Protein AF-A0A8T4QE10-F1 (afdb_monomer_lite)

Secondary structure (DSSP, 8-state):
--EEEEEEE-SSEEEEEESS---TT-EEEEE-TTS-EEEEEEEEEEEETTEEEEEEEEEEEE-TTS-EE--SSPPPTT-EEEEPPHHHHHHHHT----TTEEEEEE-TTS--EEEEEHHHHHTS-------TTSSHHHHHHHHHHHHHTTT-------SS--GGGGGS--S--TTHHHHT------GGG---EES-TTT-TTSEE-----TT--HHHHHHHSSSPPPHHHHHHHHHHHHHHTT---HHHHHHHHHH--STHHHHHHHHH--

Sequence (271 aa):
MLGKIRGKSSTNEFWFLIEKTTRKFQYIKASHPDGYHVLAQVVEIETTEDRSLAKCNILGFRNDKGVLKSVKYPLEPGTDVEIAEDEFIQTTLGLNKSKYGAYIGKLEGKDIKVYLDLNRLLTRHCSILAKTGSGKSFAASVLIEEIMERNVPVVIIDPHGEYGTLKFPNDETEGFERFDVKAKGYKERIIEFSPDIKKNPNAKQLTLSSNNLTGKELMHLLPAKLSGVQIGMLYSAIKEMGDQVDFDTLLFSLQQEEINAKWSLINIVEY

pLDDT: mean 90.33, std 6.83, range [64.06, 98.0]

Radius of gyration: 30.28 Å; chains: 1; bounding box: 55×39×89 Å

Structure (mmCIF, N/CA/C/O backbone):
data_AF-A0A8T4QE10-F1
#
_entry.id   AF-A0A8T4QE10-F1
#
loop_
_atom_site.group_PDB
_atom_site.id
_atom_site.type_symbol
_atom_site.label_atom_id
_atom_site.label_alt_id
_atom_site.label_comp_id
_atom_site.label_asym_id
_atom_site.label_entity_id
_atom_site.label_seq_id
_atom_site.pdbx_PDB_ins_code
_atom_site.Cartn_x
_atom_site.Cartn_y
_atom_site.Cartn_z
_atom_site.occupancy
_atom_site.B_iso_or_equiv
_atom_site.auth_seq_id
_atom_site.auth_comp_id
_atom_site.auth_asym_id
_atom_site.auth_atom_id
_atom_site.pdbx_PDB_model_num
ATOM 1 N N . MET A 1 1 ? 12.721 2.115 -29.482 1.00 87.62 1 MET A N 1
ATOM 2 C CA . MET A 1 1 ? 14.126 1.868 -29.080 1.00 87.62 1 MET A CA 1
ATOM 3 C C . MET A 1 1 ? 14.743 2.990 -28.226 1.00 87.62 1 MET A C 1
ATOM 5 O O . MET A 1 1 ? 14.753 4.143 -28.653 1.00 87.62 1 MET A O 1
ATOM 9 N N . LEU A 1 2 ? 15.231 2.632 -27.029 1.00 94.81 2 LEU A N 1
ATOM 10 C CA . LEU A 1 2 ? 15.997 3.435 -26.053 1.00 94.81 2 LEU A CA 1
ATOM 11 C C . LEU A 1 2 ? 17.507 3.144 -26.079 1.00 94.81 2 LEU A C 1
ATOM 13 O O . LEU A 1 2 ? 18.300 3.968 -25.627 1.00 94.81 2 LEU A O 1
ATOM 17 N N . GLY A 1 3 ? 17.894 1.960 -26.546 1.00 96.69 3 GLY A N 1
ATOM 18 C CA . GLY A 1 3 ? 19.268 1.481 -26.512 1.00 96.69 3 GLY A CA 1
ATOM 19 C C . GLY A 1 3 ? 19.340 -0.027 -26.721 1.00 96.69 3 GLY A C 1
ATOM 20 O O . GLY A 1 3 ? 18.331 -0.645 -27.071 1.00 96.69 3 GLY A O 1
ATOM 21 N N . LYS A 1 4 ? 20.513 -0.618 -26.480 1.00 97.25 4 LYS A N 1
ATOM 22 C CA . LYS A 1 4 ? 20.759 -2.056 -26.688 1.00 97.25 4 LYS A CA 1
ATOM 23 C C . LYS A 1 4 ? 21.441 -2.709 -25.497 1.00 97.25 4 LYS A C 1
ATOM 25 O O . LYS A 1 4 ? 22.316 -2.104 -24.873 1.00 97.25 4 LYS A O 1
ATOM 30 N N . ILE A 1 5 ? 21.072 -3.953 -25.192 1.00 97.19 5 ILE A N 1
ATOM 31 C CA . ILE A 1 5 ? 21.678 -4.730 -24.100 1.00 97.19 5 ILE A CA 1
ATOM 32 C C . ILE A 1 5 ? 23.185 -4.859 -24.333 1.00 97.19 5 ILE A C 1
ATOM 34 O O . ILE A 1 5 ? 23.632 -5.236 -25.417 1.00 97.19 5 ILE A O 1
ATOM 38 N N . ARG A 1 6 ? 23.984 -4.545 -23.312 1.00 94.81 6 ARG A N 1
ATOM 39 C CA . ARG A 1 6 ? 25.445 -4.588 -23.387 1.00 94.81 6 ARG A CA 1
ATOM 40 C C . ARG A 1 6 ? 26.039 -4.969 -22.040 1.00 94.81 6 ARG A C 1
ATOM 42 O O . ARG A 1 6 ? 25.660 -4.429 -21.010 1.00 94.81 6 ARG A O 1
ATOM 49 N N . GLY A 1 7 ? 27.045 -5.839 -22.066 1.00 88.56 7 GLY A N 1
ATOM 50 C CA . GLY A 1 7 ? 27.739 -6.274 -20.858 1.00 88.56 7 GLY A CA 1
ATOM 51 C C . GLY A 1 7 ? 27.013 -7.419 -20.158 1.00 88.56 7 GLY A C 1
ATOM 52 O O . GLY A 1 7 ? 26.535 -8.345 -20.809 1.00 88.56 7 GLY A O 1
ATOM 53 N N . LYS A 1 8 ? 26.987 -7.385 -18.822 1.00 88.81 8 LYS A N 1
ATOM 54 C CA . LYS A 1 8 ? 26.465 -8.486 -18.009 1.00 88.81 8 LYS A CA 1
ATOM 55 C C . LYS A 1 8 ? 24.943 -8.592 -18.149 1.00 88.81 8 LYS A C 1
ATOM 57 O O . LYS A 1 8 ? 24.222 -7.625 -17.915 1.00 88.81 8 LYS A O 1
ATOM 62 N N . SER A 1 9 ? 24.480 -9.794 -18.470 1.00 94.12 9 SER A N 1
ATOM 63 C CA . SER A 1 9 ? 23.071 -10.177 -18.524 1.00 94.12 9 SER A CA 1
ATOM 64 C C . SER A 1 9 ? 22.878 -11.456 -17.712 1.00 94.12 9 SER A C 1
ATOM 66 O O . SER A 1 9 ? 23.752 -12.324 -17.676 1.00 94.12 9 SER A O 1
ATOM 68 N N . SER A 1 10 ? 21.756 -11.553 -17.014 1.00 94.94 10 SER A N 1
ATOM 69 C CA . SER A 1 10 ? 21.341 -12.705 -16.217 1.00 94.94 10 SER A CA 1
ATOM 70 C C . SER A 1 10 ? 19.828 -12.894 -16.348 1.00 94.94 10 SER A C 1
ATOM 72 O O . SER A 1 10 ? 19.158 -12.149 -17.058 1.00 94.94 10 SER A O 1
ATOM 74 N N . THR A 1 11 ? 19.261 -13.861 -15.632 1.00 94.81 11 THR A N 1
ATOM 75 C CA . THR A 1 11 ? 17.805 -14.076 -15.596 1.00 94.81 11 THR A CA 1
ATOM 76 C C . THR A 1 11 ? 17.046 -13.026 -14.780 1.00 94.81 11 THR A C 1
ATOM 78 O O . THR A 1 11 ? 15.825 -12.944 -14.890 1.00 94.81 11 THR A O 1
ATOM 81 N N . ASN A 1 12 ? 17.750 -12.235 -13.961 1.00 96.38 12 ASN A N 1
ATOM 82 C CA . ASN A 1 12 ? 17.146 -11.276 -13.029 1.00 96.38 12 ASN A CA 1
ATOM 83 C C . ASN A 1 12 ? 17.490 -9.823 -13.355 1.00 96.38 12 ASN A C 1
ATOM 85 O O . ASN A 1 12 ? 16.768 -8.916 -12.956 1.00 96.38 12 ASN A O 1
ATOM 89 N N . GLU A 1 13 ? 18.599 -9.586 -14.046 1.00 97.38 13 GLU A N 1
ATOM 90 C CA . GLU A 1 13 ? 19.085 -8.245 -14.351 1.00 97.38 13 GLU A CA 1
ATOM 91 C C . GLU A 1 13 ? 19.923 -8.231 -15.626 1.00 97.38 13 GLU A C 1
ATOM 93 O O . GLU A 1 13 ? 20.576 -9.224 -15.962 1.00 97.38 13 GLU A O 1
ATOM 98 N N . PHE A 1 14 ? 19.944 -7.084 -16.298 1.00 97.56 14 PHE A N 1
ATOM 99 C CA . PHE A 1 14 ? 20.836 -6.814 -17.420 1.00 97.56 14 PHE A CA 1
ATOM 100 C C . PHE A 1 14 ? 21.231 -5.341 -17.463 1.00 97.56 14 PHE A C 1
ATOM 102 O O . PHE A 1 14 ? 20.583 -4.481 -16.862 1.00 97.56 14 PHE A O 1
ATOM 109 N N . TRP A 1 15 ? 22.292 -5.058 -18.209 1.00 97.75 15 TRP A N 1
ATOM 110 C CA . TRP A 1 15 ? 22.726 -3.705 -18.525 1.00 97.75 15 TRP A CA 1
ATOM 111 C C . TRP A 1 15 ? 22.435 -3.379 -19.985 1.00 97.75 15 TRP A C 1
ATOM 113 O O . TRP A 1 15 ? 22.557 -4.246 -20.853 1.00 97.75 15 TRP A O 1
ATOM 123 N N . PHE A 1 16 ? 22.066 -2.134 -20.274 1.00 97.81 16 PHE A N 1
ATOM 124 C CA . PHE A 1 16 ? 21.946 -1.659 -21.649 1.00 97.81 16 PHE A CA 1
ATOM 125 C C . PHE A 1 16 ? 22.650 -0.319 -21.847 1.00 97.81 16 PHE A C 1
ATOM 127 O O . PHE A 1 16 ? 22.706 0.516 -20.943 1.00 97.81 16 PHE A O 1
ATOM 134 N N . LEU A 1 17 ? 23.214 -0.142 -23.041 1.00 97.50 17 LEU A N 1
ATOM 135 C CA . LEU A 1 17 ? 23.779 1.120 -23.495 1.00 97.50 17 LEU A CA 1
ATOM 136 C C . LEU A 1 17 ? 22.646 2.066 -23.860 1.00 97.50 17 LEU A C 1
ATOM 138 O O . LEU A 1 17 ? 21.839 1.745 -24.729 1.00 97.50 17 LEU A O 1
ATOM 142 N N . ILE A 1 18 ? 22.599 3.212 -23.194 1.00 97.06 18 ILE A N 1
ATOM 143 C CA . ILE A 1 18 ? 21.571 4.226 -23.392 1.00 97.06 18 ILE A CA 1
ATOM 144 C C . ILE A 1 18 ? 21.915 5.015 -24.657 1.00 97.06 18 ILE A C 1
ATOM 146 O O . ILE A 1 18 ? 22.958 5.659 -24.726 1.00 97.06 18 ILE A O 1
ATOM 150 N N . GLU A 1 19 ? 21.023 4.980 -25.643 1.00 95.81 19 GLU A N 1
ATOM 151 C CA . GLU A 1 19 ? 21.152 5.737 -26.899 1.00 95.81 19 GLU A CA 1
ATOM 152 C C . GLU A 1 19 ? 20.128 6.877 -26.987 1.00 95.81 19 GLU A C 1
ATOM 154 O O . GLU A 1 19 ? 20.320 7.847 -27.718 1.00 95.81 19 GLU A O 1
ATOM 159 N N . LYS A 1 20 ? 19.037 6.785 -26.218 1.00 94.31 20 LYS A N 1
ATOM 160 C CA . LYS A 1 20 ? 18.053 7.855 -26.018 1.00 94.31 20 LYS A CA 1
ATOM 161 C C . LYS A 1 20 ? 17.786 8.063 -24.538 1.00 94.31 20 LYS A C 1
ATOM 163 O O . LYS A 1 20 ? 17.933 7.141 -23.743 1.00 94.31 20 LYS A O 1
ATOM 168 N N . THR A 1 21 ? 17.334 9.261 -24.182 1.00 91.50 21 THR A N 1
ATOM 169 C CA . THR A 1 21 ? 17.025 9.645 -22.802 1.00 91.50 21 THR A CA 1
ATOM 170 C C . THR A 1 21 ? 16.160 8.602 -22.090 1.00 91.50 21 THR A C 1
ATOM 172 O O . THR A 1 21 ? 15.105 8.201 -22.582 1.00 91.50 21 THR A O 1
ATOM 175 N N . THR A 1 22 ? 16.608 8.200 -20.903 1.00 93.75 22 THR A N 1
ATOM 176 C CA . THR A 1 22 ? 15.910 7.294 -19.986 1.00 93.75 22 THR A CA 1
ATOM 177 C C . THR A 1 22 ? 16.021 7.838 -18.563 1.00 93.75 22 THR A C 1
ATOM 179 O O . THR A 1 22 ? 16.811 8.748 -18.300 1.00 93.75 22 THR A O 1
ATOM 182 N N . ARG A 1 23 ? 15.229 7.301 -17.636 1.00 94.12 23 ARG A N 1
ATOM 183 C CA . ARG A 1 23 ? 15.250 7.693 -16.220 1.00 94.12 23 ARG A CA 1
ATOM 184 C C . ARG A 1 23 ? 15.138 6.487 -15.295 1.00 94.12 23 ARG A C 1
ATOM 186 O O . ARG A 1 23 ? 14.633 5.432 -15.679 1.00 94.12 23 ARG A O 1
ATOM 193 N N . LYS A 1 24 ? 15.569 6.668 -14.047 1.00 94.75 24 LYS A N 1
ATOM 194 C CA . LYS A 1 24 ? 15.366 5.682 -12.980 1.00 94.75 24 LYS A CA 1
ATOM 195 C C . LYS A 1 24 ? 13.869 5.375 -12.819 1.00 94.75 24 LYS A C 1
ATOM 197 O O . LYS A 1 24 ? 13.028 6.245 -13.034 1.00 94.75 24 LYS A O 1
ATOM 202 N N . PHE A 1 25 ? 13.557 4.120 -12.508 1.00 94.31 25 PHE A N 1
ATOM 203 C CA . PHE A 1 25 ? 12.210 3.540 -12.409 1.00 94.31 25 PHE A CA 1
ATOM 204 C C . PHE A 1 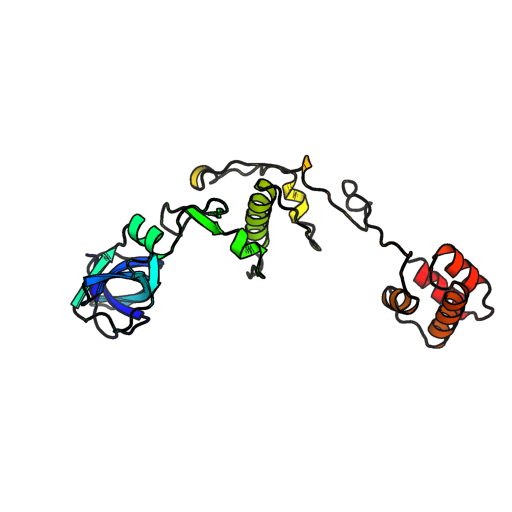25 ? 11.398 3.461 -13.706 1.00 94.31 25 PHE A C 1
ATOM 206 O O . PHE A 1 25 ? 10.246 3.022 -13.684 1.00 94.31 25 PHE A O 1
ATOM 213 N N . GLN A 1 26 ? 11.986 3.798 -14.857 1.00 95.44 26 GLN A N 1
ATOM 214 C CA . GLN A 1 26 ? 11.314 3.627 -16.139 1.00 95.44 26 GLN A CA 1
ATOM 215 C C . GLN A 1 26 ? 11.106 2.144 -16.463 1.00 95.44 26 GLN A C 1
ATOM 217 O O . GLN A 1 26 ? 12.044 1.348 -16.440 1.00 95.44 26 GLN A O 1
ATOM 222 N N . TYR A 1 27 ? 9.864 1.792 -16.796 1.00 96.88 27 TYR A N 1
ATOM 223 C CA . TYR A 1 27 ? 9.522 0.479 -17.328 1.00 96.88 27 TYR A CA 1
ATOM 224 C C . TYR A 1 27 ? 9.923 0.375 -18.796 1.00 96.88 27 TYR A C 1
ATOM 226 O O . TYR A 1 27 ? 9.621 1.254 -19.613 1.00 96.88 27 TYR A O 1
ATOM 234 N N . ILE A 1 28 ? 10.581 -0.728 -19.118 1.00 97.19 28 ILE A N 1
ATOM 235 C CA . ILE A 1 28 ? 11.115 -1.030 -20.437 1.00 97.19 28 ILE A CA 1
ATOM 236 C C . ILE A 1 28 ? 10.720 -2.444 -20.852 1.00 97.19 28 ILE A C 1
ATOM 238 O O . ILE A 1 28 ? 10.436 -3.301 -20.011 1.00 97.19 28 ILE A O 1
ATOM 242 N N . LYS A 1 29 ? 10.718 -2.683 -22.157 1.00 97.31 29 LYS A N 1
ATOM 243 C CA . LYS A 1 29 ? 10.532 -4.004 -22.747 1.00 97.31 29 LYS A CA 1
ATOM 244 C C . LYS A 1 29 ? 11.766 -4.397 -23.551 1.00 97.31 29 LYS A C 1
ATOM 246 O O . LYS A 1 29 ? 12.401 -3.546 -24.173 1.00 97.31 29 LYS A O 1
ATOM 251 N N . ALA A 1 30 ? 12.085 -5.683 -23.531 1.00 96.81 30 ALA A N 1
ATOM 252 C CA . ALA A 1 30 ? 13.131 -6.282 -24.351 1.00 96.81 30 ALA A CA 1
ATOM 253 C C . ALA A 1 30 ? 12.620 -7.601 -24.941 1.00 96.81 30 ALA A C 1
ATOM 255 O O . ALA A 1 30 ? 11.847 -8.317 -24.298 1.00 96.81 30 ALA A O 1
ATOM 256 N N . SER A 1 31 ? 13.023 -7.910 -26.169 1.00 93.19 31 SER A N 1
ATOM 257 C CA . SER A 1 31 ? 12.644 -9.158 -26.839 1.00 93.19 31 SER A CA 1
ATOM 258 C C . SER A 1 31 ? 13.478 -10.331 -26.329 1.00 93.19 31 SER A C 1
ATOM 260 O O . SER A 1 31 ? 14.683 -10.207 -26.139 1.00 93.19 31 SER A O 1
ATOM 262 N N . HIS A 1 32 ? 12.837 -11.475 -26.118 1.00 91.12 32 HIS A N 1
ATOM 263 C CA . HIS A 1 32 ? 13.500 -12.735 -25.802 1.00 91.12 32 HIS A CA 1
ATOM 264 C C . HIS A 1 32 ? 13.644 -13.586 -27.080 1.00 91.12 32 HIS A C 1
ATOM 266 O O . HIS A 1 32 ? 12.725 -13.568 -27.904 1.00 91.12 32 HIS A O 1
ATOM 272 N N . PRO A 1 33 ? 14.732 -14.369 -27.242 1.00 85.38 33 PRO A N 1
ATOM 273 C CA . PRO A 1 33 ? 14.941 -15.233 -28.415 1.00 85.38 33 PRO A CA 1
ATOM 274 C C . PRO A 1 33 ? 13.776 -16.186 -28.727 1.00 85.38 33 PRO A C 1
ATOM 276 O O . PRO A 1 33 ? 13.449 -16.420 -29.884 1.00 85.38 33 PRO A O 1
ATOM 279 N N . ASP A 1 34 ? 13.090 -16.667 -27.691 1.00 87.06 34 ASP A N 1
ATOM 280 C CA . ASP A 1 34 ? 11.902 -17.533 -27.798 1.00 87.06 34 ASP A CA 1
ATOM 281 C C . ASP A 1 34 ? 10.626 -16.819 -28.317 1.00 87.06 34 ASP A C 1
ATOM 283 O O . ASP A 1 34 ? 9.539 -17.395 -28.281 1.00 87.06 34 ASP A O 1
ATOM 287 N N . GLY A 1 35 ? 10.716 -15.561 -28.759 1.00 88.12 35 GLY A N 1
ATOM 288 C CA . GLY A 1 35 ? 9.619 -14.856 -29.436 1.00 88.12 35 GLY A CA 1
ATOM 289 C C . GLY A 1 35 ? 8.610 -14.155 -28.522 1.00 88.12 35 GLY A C 1
ATOM 290 O O . GLY A 1 35 ? 7.534 -13.782 -28.982 1.00 88.12 35 GLY A O 1
ATOM 291 N N . TYR A 1 36 ? 8.935 -13.946 -27.243 1.00 91.69 36 TYR A N 1
ATOM 292 C CA . TYR A 1 36 ? 8.117 -13.159 -26.310 1.00 91.69 36 TYR A CA 1
ATOM 293 C C . TYR A 1 36 ? 8.847 -11.905 -25.820 1.00 91.69 36 TYR A C 1
ATOM 295 O O . TYR A 1 36 ? 10.068 -11.800 -25.909 1.00 91.69 36 TYR A O 1
ATOM 303 N N . HIS A 1 37 ? 8.101 -10.949 -25.265 1.00 94.94 37 HIS A N 1
ATOM 304 C CA . HIS A 1 37 ? 8.668 -9.751 -24.646 1.00 94.94 37 HIS A CA 1
ATOM 305 C C . HIS A 1 37 ? 8.758 -9.889 -23.129 1.00 94.94 37 HIS A C 1
ATOM 307 O O . HIS A 1 37 ? 7.875 -10.447 -22.477 1.00 94.94 37 HIS A O 1
ATOM 313 N N . VAL A 1 38 ? 9.825 -9.333 -22.568 1.00 96.75 38 VAL A N 1
ATOM 314 C CA . VAL A 1 38 ? 10.102 -9.307 -21.134 1.00 96.75 38 VAL A CA 1
ATOM 315 C C . VAL A 1 38 ? 9.953 -7.882 -20.626 1.00 96.75 38 VAL A C 1
ATOM 317 O O . VAL A 1 38 ? 10.512 -6.951 -21.207 1.00 96.75 38 VAL A O 1
ATOM 320 N N . LEU A 1 39 ? 9.228 -7.720 -19.521 1.00 97.81 39 LEU A N 1
ATOM 321 C CA . LEU A 1 39 ? 9.146 -6.462 -18.794 1.00 97.81 39 LEU A CA 1
ATOM 322 C C . LEU A 1 39 ? 10.328 -6.345 -17.827 1.00 97.81 39 LEU A C 1
ATOM 324 O O . LEU A 1 39 ? 10.609 -7.258 -17.043 1.00 97.81 39 LEU A O 1
ATOM 328 N N . ALA A 1 40 ? 10.985 -5.192 -17.844 1.00 97.69 40 ALA A N 1
ATOM 329 C CA . ALA A 1 40 ? 12.039 -4.835 -16.907 1.00 97.69 40 ALA A CA 1
ATOM 330 C C . ALA A 1 40 ? 11.885 -3.380 -16.440 1.00 97.69 40 ALA A C 1
ATOM 332 O O . ALA A 1 40 ? 11.126 -2.598 -17.019 1.00 97.69 40 ALA A O 1
ATOM 333 N N . GLN A 1 41 ? 12.594 -3.016 -15.374 1.00 97.38 41 GLN A N 1
ATOM 334 C CA . GLN A 1 41 ? 12.607 -1.659 -14.832 1.00 97.38 41 GLN A CA 1
ATOM 335 C C . GLN A 1 41 ? 14.042 -1.173 -14.639 1.00 97.38 41 GLN A C 1
ATOM 337 O O . GLN A 1 41 ? 14.871 -1.892 -14.080 1.00 97.38 41 GLN A O 1
ATOM 342 N N . VAL A 1 42 ? 14.318 0.059 -15.068 1.00 97.31 42 VAL A N 1
ATOM 343 C CA . VAL A 1 42 ? 15.599 0.734 -14.824 1.00 97.31 42 VAL A CA 1
ATOM 344 C C . VAL A 1 42 ? 15.754 0.993 -13.327 1.00 97.31 42 VAL A C 1
ATOM 346 O O . VAL A 1 42 ? 14.944 1.703 -12.732 1.00 97.31 42 VAL A O 1
ATOM 349 N N . VAL A 1 43 ? 16.801 0.443 -12.718 1.00 97.38 43 VAL A N 1
ATOM 350 C CA . VAL A 1 43 ? 17.090 0.605 -11.284 1.00 97.38 43 VAL A CA 1
ATOM 351 C C . VAL A 1 43 ? 18.262 1.532 -11.008 1.00 97.38 43 VAL A C 1
ATOM 353 O O . VAL A 1 43 ? 18.299 2.144 -9.945 1.00 97.38 43 VAL A O 1
ATOM 356 N N . GLU A 1 44 ? 19.187 1.675 -11.954 1.00 96.88 44 GLU A N 1
ATOM 357 C CA . GLU A 1 44 ? 20.325 2.579 -11.817 1.00 96.88 44 GLU A CA 1
ATOM 358 C C . GLU A 1 44 ? 20.806 3.070 -13.182 1.00 96.88 44 GLU A C 1
ATOM 360 O O . GLU A 1 44 ? 20.672 2.352 -14.177 1.00 96.88 44 GLU A O 1
ATOM 365 N N . ILE A 1 45 ? 21.346 4.289 -13.225 1.00 96.94 45 ILE A N 1
ATOM 366 C CA . ILE A 1 45 ? 21.955 4.875 -14.425 1.00 96.94 45 ILE A CA 1
ATOM 367 C C . ILE A 1 45 ? 23.356 5.360 -14.066 1.00 96.94 45 ILE A C 1
ATOM 369 O O . ILE A 1 45 ? 23.522 6.203 -13.189 1.00 96.94 45 ILE A O 1
ATOM 373 N N . GLU A 1 46 ? 24.353 4.863 -14.788 1.00 95.94 46 GLU A N 1
ATOM 374 C CA . GLU A 1 46 ? 25.749 5.262 -14.648 1.00 95.94 46 GLU A CA 1
ATOM 375 C C . GLU A 1 46 ? 26.204 5.981 -15.916 1.00 95.94 46 GLU A C 1
ATOM 377 O O . GLU A 1 46 ? 26.036 5.470 -17.025 1.00 95.94 46 GLU A O 1
ATOM 382 N N . THR A 1 47 ? 26.801 7.161 -15.756 1.00 95.62 47 THR A N 1
ATOM 383 C CA . THR A 1 47 ? 27.325 7.962 -16.867 1.00 95.62 47 THR A CA 1
ATOM 384 C C . THR A 1 47 ? 28.820 8.169 -16.685 1.00 95.62 47 THR A C 1
ATOM 386 O O . THR A 1 47 ? 29.271 8.623 -15.637 1.00 95.62 47 THR A O 1
ATOM 389 N N . THR A 1 48 ? 29.574 7.842 -17.727 1.00 93.50 48 THR A N 1
ATOM 390 C CA . THR A 1 48 ? 30.998 8.157 -17.889 1.00 93.50 48 THR A CA 1
ATOM 391 C C . THR A 1 48 ? 31.163 9.197 -18.998 1.00 93.50 48 THR A C 1
ATOM 393 O O . THR A 1 48 ? 30.194 9.486 -19.696 1.00 93.50 48 THR A O 1
ATOM 396 N N . GLU A 1 49 ? 32.378 9.704 -19.216 1.00 93.19 49 GLU A N 1
ATOM 397 C CA . GLU A 1 49 ? 32.664 10.709 -20.258 1.00 93.19 49 GLU A CA 1
ATOM 398 C C . GLU A 1 49 ? 32.143 10.306 -21.651 1.00 93.19 49 GLU A C 1
ATOM 400 O O . GLU A 1 49 ? 31.561 11.131 -22.349 1.00 93.19 49 GLU A O 1
ATOM 405 N N . ASP A 1 50 ? 32.248 9.021 -22.011 1.00 92.56 50 ASP A N 1
ATOM 406 C CA . ASP A 1 50 ? 31.926 8.555 -23.369 1.00 92.56 50 ASP A CA 1
ATOM 407 C C . ASP A 1 50 ? 30.530 7.936 -23.537 1.00 92.56 50 ASP A C 1
ATOM 409 O O . ASP A 1 50 ? 30.095 7.672 -24.661 1.00 92.56 50 ASP A O 1
ATOM 413 N N . ARG A 1 51 ? 29.841 7.583 -22.443 1.00 94.19 51 ARG A N 1
ATOM 414 C CA . ARG A 1 51 ? 28.611 6.772 -22.515 1.00 94.19 51 ARG A CA 1
ATOM 415 C C . ARG A 1 51 ? 27.801 6.765 -21.228 1.00 94.19 51 ARG A C 1
ATOM 417 O O . ARG A 1 51 ? 28.350 6.909 -20.138 1.00 94.19 51 ARG A O 1
ATOM 424 N N . SER A 1 52 ? 26.522 6.426 -21.369 1.00 96.06 52 SER A N 1
ATOM 425 C CA . SER A 1 52 ? 25.635 6.102 -20.251 1.00 96.06 52 SER A CA 1
ATOM 426 C C . SER A 1 52 ? 25.137 4.657 -20.346 1.00 96.06 52 SER A C 1
ATOM 428 O O . SER A 1 52 ? 24.742 4.182 -21.414 1.00 96.06 52 SER A O 1
ATOM 430 N N . LEU A 1 53 ? 25.153 3.948 -19.220 1.00 96.69 53 LEU A N 1
ATOM 431 C CA . LEU A 1 53 ? 24.640 2.589 -19.067 1.00 96.69 53 LEU A CA 1
ATOM 432 C C . LEU A 1 53 ? 23.496 2.587 -18.050 1.00 96.69 53 LEU A C 1
ATOM 434 O O . LEU A 1 53 ? 23.572 3.249 -17.019 1.00 96.69 53 LEU A O 1
ATOM 438 N N . ALA A 1 54 ? 22.449 1.812 -18.318 1.00 97.62 54 ALA A N 1
ATOM 439 C CA . ALA A 1 54 ? 21.362 1.584 -17.372 1.00 97.62 54 ALA A CA 1
ATOM 440 C C . ALA A 1 54 ? 21.368 0.133 -16.897 1.00 97.62 54 ALA A C 1
ATOM 442 O O . ALA A 1 54 ? 21.327 -0.796 -17.712 1.00 97.62 54 ALA A O 1
ATOM 443 N N . LYS A 1 55 ? 21.343 -0.052 -15.577 1.00 97.88 55 LYS A N 1
ATOM 444 C CA . LYS A 1 55 ? 21.064 -1.341 -14.949 1.00 97.88 55 LYS A CA 1
ATOM 445 C C . LYS A 1 55 ? 19.556 -1.530 -14.848 1.00 97.88 55 LYS A C 1
ATOM 447 O O . LYS A 1 55 ? 18.846 -0.649 -14.360 1.00 97.88 55 LYS A O 1
ATOM 452 N N . CYS A 1 56 ? 19.075 -2.696 -15.262 1.00 97.88 56 CYS A N 1
ATOM 453 C CA . CYS A 1 56 ? 17.659 -3.038 -15.249 1.00 97.88 56 CYS A CA 1
ATOM 454 C C . CYS A 1 56 ? 17.404 -4.332 -14.487 1.00 97.88 56 CYS A C 1
ATOM 456 O O . CYS A 1 56 ? 18.123 -5.309 -14.685 1.00 97.88 56 CYS A O 1
ATOM 458 N N . ASN A 1 57 ? 16.339 -4.352 -13.686 1.00 98.00 57 ASN A N 1
ATOM 459 C CA . ASN A 1 57 ? 15.815 -5.572 -13.080 1.00 98.00 57 ASN A CA 1
ATOM 460 C C . ASN A 1 57 ? 14.703 -6.147 -13.956 1.00 98.00 57 ASN A C 1
ATOM 462 O O . ASN A 1 57 ? 13.768 -5.442 -14.337 1.00 98.00 57 ASN A O 1
ATOM 466 N N . ILE A 1 58 ? 14.797 -7.438 -14.250 1.00 97.56 58 ILE A N 1
ATOM 467 C CA . ILE A 1 58 ? 13.800 -8.200 -14.993 1.00 97.56 58 ILE A CA 1
ATOM 468 C C . ILE A 1 58 ? 12.634 -8.523 -14.058 1.00 97.56 58 ILE A C 1
ATOM 470 O O . ILE A 1 58 ? 12.809 -9.169 -13.026 1.00 97.56 58 ILE A O 1
ATOM 474 N N . LEU A 1 59 ? 11.432 -8.097 -14.442 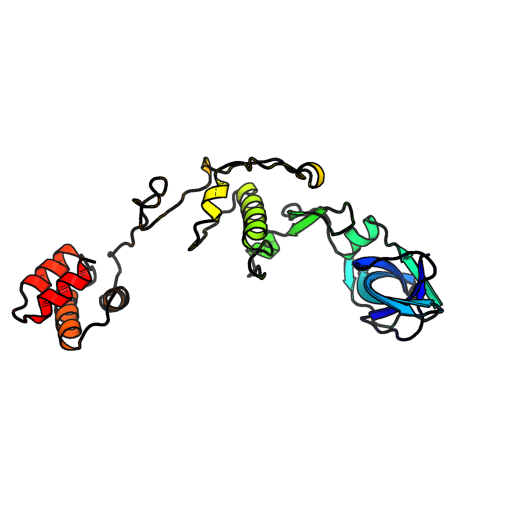1.00 96.75 59 LEU A N 1
ATOM 475 C CA . LEU A 1 59 ? 10.191 -8.396 -13.720 1.00 96.75 59 LEU A CA 1
ATOM 476 C C . LEU A 1 59 ? 9.537 -9.683 -14.238 1.00 96.75 59 LEU A C 1
ATOM 478 O O . LEU A 1 59 ? 8.826 -10.360 -13.497 1.00 96.75 59 LEU A O 1
ATOM 482 N N . GLY A 1 60 ? 9.815 -10.038 -15.496 1.00 96.12 60 GLY A N 1
ATOM 483 C CA . GLY A 1 60 ? 9.376 -11.277 -16.131 1.00 96.12 60 GLY A CA 1
ATOM 484 C C . GLY A 1 60 ? 8.456 -11.035 -17.323 1.00 96.12 60 GLY A C 1
ATOM 485 O O . GLY A 1 60 ? 8.446 -9.960 -17.919 1.00 96.12 60 GLY A O 1
ATOM 486 N N . PHE A 1 61 ? 7.692 -12.060 -17.680 1.00 95.06 61 PHE A N 1
ATOM 487 C CA . PHE A 1 61 ? 6.735 -12.041 -18.787 1.00 95.06 61 PHE A CA 1
ATOM 488 C C . PHE A 1 61 ? 5.497 -12.861 -18.420 1.00 95.06 61 PHE A C 1
ATOM 490 O O . PHE A 1 61 ? 5.555 -13.703 -17.520 1.00 95.06 61 PHE A O 1
ATOM 497 N N . ARG A 1 62 ? 4.368 -12.655 -19.103 1.00 92.75 62 ARG A N 1
ATOM 498 C CA . ARG A 1 62 ? 3.214 -13.557 -18.973 1.00 92.75 62 ARG A CA 1
ATOM 499 C C . ARG A 1 62 ? 3.186 -14.566 -20.105 1.00 92.75 62 ARG A C 1
ATOM 501 O O . ARG A 1 62 ? 3.383 -14.208 -21.257 1.00 92.75 62 ARG A O 1
ATOM 508 N N . ASN A 1 63 ? 2.935 -15.823 -19.754 1.00 89.81 63 ASN A N 1
ATOM 509 C CA . ASN A 1 63 ? 2.673 -16.870 -20.737 1.00 89.81 63 ASN A CA 1
ATOM 510 C C . ASN A 1 63 ? 1.222 -16.809 -21.248 1.00 89.81 63 ASN A C 1
ATOM 512 O O . ASN A 1 63 ? 0.404 -16.065 -20.710 1.00 89.81 63 ASN A O 1
ATOM 516 N N . ASP A 1 64 ? 0.875 -17.677 -22.198 1.00 86.19 64 ASP A N 1
ATOM 517 C CA . ASP A 1 64 ? -0.467 -17.754 -22.810 1.00 86.19 64 ASP A CA 1
ATOM 518 C C . ASP A 1 64 ? -1.600 -18.018 -21.805 1.00 86.19 64 ASP A C 1
ATOM 520 O O . ASP A 1 64 ? -2.763 -17.721 -22.057 1.00 86.19 64 ASP A O 1
ATOM 524 N N . LYS A 1 65 ? -1.267 -18.564 -20.627 1.00 86.88 65 LYS A N 1
ATOM 525 C CA . LYS A 1 65 ? -2.212 -18.790 -19.521 1.00 86.88 65 LYS A CA 1
ATOM 526 C C . LYS A 1 65 ? -2.352 -17.573 -18.599 1.00 86.88 65 LYS A C 1
ATOM 528 O O . LYS A 1 65 ? -2.973 -17.675 -17.544 1.00 86.88 65 LYS A O 1
ATOM 533 N N . GLY A 1 66 ? -1.717 -16.453 -18.938 1.00 86.00 66 GLY A N 1
ATOM 534 C CA . GLY A 1 66 ? -1.712 -15.234 -18.141 1.00 86.00 66 GLY A CA 1
ATOM 535 C C . GLY A 1 66 ? -0.957 -15.367 -16.819 1.00 86.00 66 GLY A C 1
ATOM 536 O O . GLY A 1 66 ? -1.232 -14.606 -15.898 1.00 86.00 66 GLY A O 1
ATOM 537 N N . VAL A 1 67 ? -0.022 -16.310 -16.671 1.00 90.44 67 VAL A N 1
ATOM 538 C CA . VAL A 1 67 ? 0.779 -16.485 -15.447 1.00 90.44 67 VAL A CA 1
ATOM 539 C C . VAL A 1 67 ? 2.113 -15.766 -15.608 1.00 90.44 67 VAL A C 1
ATOM 541 O O . VAL A 1 67 ? 2.812 -15.998 -16.592 1.00 90.44 67 VAL A O 1
ATOM 544 N N . LEU A 1 68 ? 2.485 -14.933 -14.629 1.00 93.88 68 LEU A N 1
ATOM 545 C CA . LEU A 1 68 ? 3.801 -14.292 -14.592 1.00 93.88 68 LEU A CA 1
ATOM 546 C C . LEU A 1 68 ? 4.894 -15.356 -14.415 1.00 93.88 68 LEU A C 1
ATOM 548 O O . LEU A 1 68 ? 4.828 -16.193 -13.509 1.00 93.88 68 LEU A O 1
ATOM 552 N N . LYS A 1 69 ? 5.885 -15.332 -15.300 1.00 94.81 69 LYS A N 1
ATOM 553 C CA . LYS A 1 69 ? 7.023 -16.245 -15.338 1.00 94.81 69 LYS A CA 1
ATOM 554 C C . LYS A 1 69 ? 8.325 -15.459 -15.319 1.00 94.81 69 LYS A C 1
ATOM 556 O O . LYS A 1 69 ? 8.450 -14.405 -15.939 1.00 94.81 69 LYS A O 1
ATOM 561 N N . SER A 1 70 ? 9.301 -16.019 -14.616 1.00 93.69 70 SER A N 1
ATOM 562 C CA . SER A 1 70 ? 10.689 -15.578 -14.680 1.00 93.69 70 SER A CA 1
ATOM 563 C C . SER A 1 70 ? 11.322 -16.045 -15.984 1.00 93.69 70 SER A C 1
ATOM 565 O O . SER A 1 70 ? 10.993 -17.119 -16.499 1.00 93.69 70 SER A O 1
ATOM 567 N N . VAL A 1 71 ? 12.254 -15.248 -16.491 1.00 93.69 71 VAL A N 1
ATOM 568 C CA . VAL A 1 71 ? 13.056 -15.621 -17.653 1.00 93.69 71 VAL A CA 1
ATOM 569 C C . VAL A 1 71 ? 14.022 -16.733 -17.238 1.00 93.69 71 VAL A C 1
ATOM 571 O O . VAL A 1 71 ? 14.599 -16.682 -16.153 1.00 93.69 71 VAL A O 1
ATOM 574 N N . LYS A 1 72 ? 14.160 -17.772 -18.064 1.00 91.94 72 LYS A N 1
ATOM 575 C CA . LYS A 1 72 ? 15.018 -18.934 -17.758 1.00 91.94 72 LYS A CA 1
ATOM 576 C C . LYS A 1 72 ? 16.430 -18.811 -18.321 1.00 91.94 72 LYS A C 1
ATOM 578 O O . LYS A 1 72 ? 17.334 -19.471 -17.820 1.00 91.94 72 LYS A O 1
ATOM 583 N N . TYR A 1 73 ? 16.604 -17.962 -19.326 1.00 91.06 73 TYR A N 1
ATOM 584 C CA . TYR A 1 73 ? 17.874 -17.701 -19.986 1.00 91.06 73 TYR A CA 1
ATOM 585 C C . TYR A 1 73 ? 18.138 -16.191 -19.996 1.00 91.06 73 TYR A C 1
ATOM 587 O O . TYR A 1 73 ? 17.192 -15.409 -20.049 1.00 91.06 73 TYR A O 1
ATOM 595 N N . PRO A 1 74 ? 19.395 -15.740 -19.885 1.00 93.31 74 PRO A N 1
ATOM 596 C CA . PRO A 1 74 ? 19.707 -14.321 -20.006 1.00 93.31 74 PRO A CA 1
ATOM 597 C C . PRO A 1 74 ? 19.282 -13.759 -21.367 1.00 93.31 74 PRO A C 1
ATOM 599 O O . PRO A 1 74 ? 19.352 -14.454 -22.377 1.00 93.31 74 PRO A O 1
ATOM 602 N N . LEU A 1 75 ? 18.906 -12.479 -21.398 1.00 94.62 75 LEU A N 1
ATOM 603 C CA . LEU A 1 75 ? 18.678 -11.767 -22.656 1.00 94.62 75 LEU A CA 1
ATOM 604 C C . LEU A 1 75 ? 20.006 -11.563 -23.397 1.00 94.62 75 LEU A C 1
ATOM 606 O O . LEU A 1 75 ? 21.028 -11.273 -22.764 1.00 94.62 75 LEU A O 1
ATOM 610 N N . GLU A 1 76 ? 19.984 -11.690 -24.722 1.00 93.81 76 GLU A N 1
ATOM 611 C CA . GLU A 1 76 ? 21.193 -11.644 -25.545 1.00 93.81 76 GLU A CA 1
ATOM 612 C C . GLU A 1 76 ? 21.774 -10.222 -25.638 1.00 93.81 76 GLU A C 1
ATOM 614 O O . GLU A 1 76 ? 21.027 -9.251 -25.822 1.00 93.81 76 GLU A O 1
ATOM 619 N N . PRO A 1 77 ? 23.107 -10.061 -25.556 1.00 94.81 77 PRO A N 1
ATOM 620 C CA . PRO A 1 77 ? 23.756 -8.805 -25.909 1.00 94.81 77 PRO A CA 1
ATOM 621 C C . PRO A 1 77 ? 23.372 -8.352 -27.323 1.00 94.81 77 PRO A C 1
ATOM 623 O O . PRO A 1 77 ? 23.313 -9.152 -28.249 1.00 94.81 77 PRO A O 1
ATOM 626 N N . GLY A 1 78 ? 23.133 -7.054 -27.492 1.00 94.94 78 GLY A N 1
ATOM 627 C CA . GLY A 1 78 ? 22.672 -6.464 -28.749 1.00 94.94 78 GLY A CA 1
ATOM 628 C C . GLY A 1 78 ? 21.150 -6.405 -28.905 1.00 94.94 78 GLY A C 1
ATOM 629 O O . GLY A 1 78 ? 20.689 -5.690 -29.793 1.00 94.94 78 GLY A O 1
ATOM 630 N N . THR A 1 79 ? 20.381 -7.073 -28.033 1.00 95.88 79 THR A N 1
ATOM 631 C CA . THR A 1 79 ? 18.911 -6.987 -28.012 1.00 95.88 79 THR A CA 1
ATOM 632 C C . THR A 1 79 ? 18.457 -5.543 -27.827 1.00 95.88 79 THR A C 1
ATOM 634 O O . THR A 1 79 ? 18.957 -4.839 -26.943 1.00 95.88 79 THR A O 1
ATOM 637 N N . ASP A 1 80 ? 17.480 -5.120 -28.625 1.00 95.69 80 ASP A N 1
ATOM 638 C CA . ASP A 1 80 ? 16.891 -3.791 -28.512 1.00 95.69 80 ASP A CA 1
ATOM 639 C C . ASP A 1 80 ? 16.050 -3.663 -27.239 1.00 95.69 80 ASP A C 1
ATOM 641 O O . ASP A 1 80 ? 15.246 -4.530 -26.885 1.00 95.69 80 ASP A O 1
ATOM 645 N N . VAL A 1 81 ? 16.232 -2.535 -26.561 1.00 97.50 81 VAL A N 1
ATOM 646 C CA . VAL A 1 81 ? 15.463 -2.134 -25.386 1.00 97.50 81 VAL A CA 1
ATOM 647 C C . VAL A 1 81 ? 14.542 -0.995 -25.781 1.00 97.50 81 VAL A C 1
ATOM 649 O O . VAL A 1 81 ? 14.966 -0.017 -26.401 1.00 97.50 81 VAL A O 1
ATOM 652 N N . GLU A 1 82 ? 13.273 -1.081 -25.404 1.00 97.38 82 GLU A N 1
ATOM 653 C CA . GLU A 1 82 ? 12.261 -0.080 -25.725 1.00 97.38 82 GLU A CA 1
ATOM 654 C C . GLU A 1 82 ? 11.483 0.360 -24.489 1.00 97.38 82 GLU A C 1
ATOM 656 O O . GLU A 1 82 ? 11.492 -0.310 -23.461 1.00 97.38 82 GLU A O 1
ATOM 661 N N . ILE A 1 83 ? 10.784 1.492 -24.584 1.00 95.94 83 ILE A N 1
ATOM 662 C CA . ILE A 1 83 ? 9.826 1.889 -23.548 1.00 95.94 83 ILE A CA 1
ATOM 663 C C . ILE A 1 83 ? 8.682 0.873 -23.554 1.00 95.94 83 ILE A C 1
ATOM 665 O O . ILE A 1 83 ? 8.166 0.542 -24.619 1.00 95.94 83 ILE A O 1
ATOM 669 N N . ALA A 1 84 ? 8.284 0.397 -22.375 1.00 96.06 84 ALA A N 1
ATOM 670 C CA . ALA A 1 84 ? 7.114 -0.463 -22.254 1.00 96.06 84 ALA A CA 1
ATOM 671 C C . ALA A 1 84 ? 5.818 0.358 -22.372 1.00 96.06 84 ALA A C 1
ATOM 673 O O . ALA A 1 84 ? 5.651 1.379 -21.684 1.00 96.06 84 ALA A O 1
ATOM 674 N N . GLU A 1 85 ? 4.900 -0.109 -23.220 1.00 94.94 85 GLU A N 1
ATOM 675 C CA . GLU A 1 85 ? 3.544 0.429 -23.319 1.00 94.94 85 GLU A CA 1
ATOM 676 C C . GLU A 1 85 ? 2.743 0.160 -22.041 1.00 94.94 85 GLU A C 1
ATOM 678 O O . GLU A 1 85 ? 2.939 -0.848 -21.359 1.00 94.94 85 GLU A O 1
ATOM 683 N N . ASP A 1 86 ? 1.800 1.049 -21.729 1.00 94.19 86 ASP A N 1
ATOM 684 C CA . ASP A 1 86 ? 1.002 0.960 -20.503 1.00 94.19 86 ASP A CA 1
ATOM 685 C C . ASP A 1 86 ? 0.178 -0.330 -20.443 1.00 94.19 86 ASP A C 1
ATOM 687 O O . ASP A 1 86 ? 0.116 -0.964 -19.391 1.00 94.19 86 ASP A O 1
ATOM 691 N N . GLU A 1 87 ? -0.371 -0.774 -21.576 1.00 92.94 87 GLU A N 1
ATOM 692 C CA . GLU A 1 87 ? -1.077 -2.053 -21.687 1.00 92.94 87 GLU A CA 1
ATOM 693 C C . GLU A 1 87 ? -0.156 -3.241 -21.367 1.00 92.94 87 GLU A C 1
ATOM 695 O O . GLU A 1 87 ? -0.525 -4.135 -20.602 1.00 92.94 87 GLU A O 1
ATOM 700 N N . PHE A 1 88 ? 1.081 -3.234 -21.873 1.00 94.31 88 PHE A N 1
ATOM 701 C CA . PHE A 1 88 ? 2.052 -4.294 -21.600 1.00 94.31 88 PHE A CA 1
ATOM 702 C C . PHE A 1 88 ? 2.473 -4.324 -20.122 1.00 94.31 88 PHE A C 1
ATOM 704 O O . PHE A 1 88 ? 2.597 -5.399 -19.526 1.00 94.31 88 PHE A O 1
ATOM 711 N N . ILE A 1 89 ? 2.636 -3.153 -19.496 1.00 95.19 89 ILE A N 1
ATOM 712 C CA . ILE A 1 89 ? 2.922 -3.033 -18.058 1.00 95.19 89 ILE A CA 1
ATOM 713 C C . ILE A 1 89 ? 1.748 -3.576 -17.236 1.00 95.19 89 ILE A C 1
ATOM 715 O O . ILE A 1 89 ? 1.951 -4.422 -16.362 1.00 95.19 89 ILE A O 1
ATOM 719 N N . GLN A 1 90 ? 0.524 -3.117 -17.521 1.00 92.25 90 GLN A N 1
ATOM 720 C CA . GLN A 1 90 ? -0.690 -3.520 -16.805 1.00 92.25 90 GLN A CA 1
ATOM 721 C C . GLN A 1 90 ? -0.916 -5.025 -16.884 1.00 92.25 90 GLN A C 1
ATOM 723 O O . GLN A 1 90 ? -1.086 -5.683 -15.852 1.00 92.25 90 GLN A O 1
ATOM 728 N N . THR A 1 91 ? -0.870 -5.571 -18.100 1.00 91.06 91 THR A N 1
ATOM 729 C CA . THR A 1 91 ? -1.053 -7.001 -18.339 1.00 91.06 91 THR A CA 1
ATOM 730 C C . THR A 1 91 ? 0.036 -7.794 -17.638 1.00 91.06 91 THR A C 1
ATOM 732 O O . THR A 1 91 ? -0.296 -8.672 -16.848 1.00 91.06 91 THR A O 1
ATOM 735 N N . THR A 1 92 ? 1.318 -7.457 -17.806 1.00 93.50 92 THR A N 1
ATOM 736 C CA . THR A 1 92 ? 2.424 -8.222 -17.210 1.00 93.50 92 THR A CA 1
ATOM 737 C C . THR A 1 92 ? 2.408 -8.180 -15.682 1.00 93.50 92 THR A C 1
ATOM 739 O O . THR A 1 92 ? 2.449 -9.230 -15.037 1.00 93.50 92 THR A O 1
ATOM 742 N N . LEU A 1 93 ? 2.237 -7.005 -15.073 1.00 91.69 93 LEU A N 1
ATOM 743 C CA . LEU A 1 93 ? 2.180 -6.864 -13.612 1.00 91.69 93 LEU A CA 1
ATOM 744 C C . LEU A 1 93 ? 0.851 -7.341 -13.008 1.00 91.69 93 LEU A C 1
ATOM 746 O O . LEU A 1 93 ? 0.780 -7.609 -11.812 1.00 91.69 93 LEU A O 1
ATOM 750 N N . GLY A 1 94 ? -0.181 -7.548 -13.830 1.00 88.38 94 GLY A N 1
ATOM 751 C CA . GLY A 1 94 ? -1.497 -7.993 -13.368 1.00 88.38 94 GLY A CA 1
ATOM 752 C C . GLY A 1 94 ? -2.259 -6.893 -12.638 1.00 88.38 94 GLY A C 1
ATOM 753 O O . GLY A 1 94 ? -2.974 -7.182 -11.684 1.00 88.38 94 GLY A O 1
ATOM 754 N N . LEU A 1 95 ? -2.103 -5.646 -13.086 1.00 86.69 95 LEU A N 1
ATOM 755 C CA . LEU A 1 95 ? -2.730 -4.455 -12.499 1.00 86.69 95 LEU A CA 1
ATOM 756 C C . LEU A 1 95 ? -4.166 -4.227 -13.000 1.00 86.69 95 LEU A C 1
ATOM 758 O O . LEU A 1 95 ? -4.719 -3.140 -12.858 1.00 86.69 95 LEU A O 1
ATOM 762 N N . ASN A 1 96 ? -4.784 -5.249 -13.590 1.00 78.56 96 ASN A N 1
ATOM 763 C CA . ASN A 1 96 ? -6.147 -5.168 -14.095 1.00 78.56 96 ASN A CA 1
ATOM 764 C C . ASN A 1 96 ? -7.137 -4.969 -12.942 1.00 78.56 96 ASN A C 1
ATOM 766 O O . ASN A 1 96 ? -7.001 -5.557 -11.866 1.00 78.56 96 ASN A O 1
ATOM 770 N N . LYS A 1 97 ? -8.176 -4.168 -13.188 1.00 72.94 97 LYS A N 1
ATOM 771 C CA . LYS A 1 97 ? -9.224 -3.901 -12.201 1.00 72.94 97 LYS A CA 1
ATOM 772 C C . LYS A 1 97 ? -9.915 -5.208 -11.794 1.00 72.94 97 LYS A C 1
ATOM 774 O O . LYS A 1 97 ? -10.571 -5.856 -12.606 1.00 72.94 97 LYS A O 1
ATOM 779 N N . SER A 1 98 ? -9.783 -5.583 -10.524 1.00 76.12 98 SER A N 1
ATOM 780 C CA . SER A 1 98 ? -10.525 -6.699 -9.931 1.00 76.12 98 SER A CA 1
ATOM 781 C C . SER A 1 98 ? -11.906 -6.231 -9.469 1.00 76.12 98 SER A C 1
ATOM 783 O O . SER A 1 98 ? -12.056 -5.105 -8.993 1.00 76.12 98 SER A O 1
ATOM 785 N N . LYS A 1 99 ? -12.906 -7.122 -9.528 1.00 77.75 99 LYS A N 1
ATOM 786 C CA . LYS A 1 99 ? -14.232 -6.913 -8.911 1.00 77.75 99 LYS A CA 1
ATOM 787 C C . LYS A 1 99 ? -14.119 -6.528 -7.428 1.00 77.75 99 LYS A C 1
ATOM 789 O O . LYS A 1 99 ? -14.939 -5.768 -6.930 1.00 77.75 99 LYS A O 1
ATOM 794 N N . TYR A 1 100 ? -13.083 -7.030 -6.755 1.00 82.12 100 TYR A N 1
ATOM 795 C CA . TYR A 1 100 ? -12.757 -6.755 -5.356 1.00 82.12 100 TYR A CA 1
ATOM 796 C C . TYR A 1 100 ? -11.405 -6.027 -5.234 1.00 82.12 100 TYR A C 1
ATOM 798 O O . TYR A 1 100 ? -10.638 -6.273 -4.304 1.00 82.12 100 TYR A O 1
ATOM 806 N N . GLY A 1 101 ? -11.068 -5.144 -6.179 1.00 90.12 101 GLY A N 1
ATOM 807 C CA . GLY A 1 101 ? -9.797 -4.411 -6.192 1.00 90.12 101 GLY A CA 1
ATOM 808 C C . GLY A 1 101 ? -9.870 -3.090 -5.428 1.00 90.12 101 GLY A C 1
ATOM 809 O O . GLY A 1 101 ? -10.591 -2.205 -5.862 1.00 90.12 101 GLY A O 1
ATOM 810 N N . ALA A 1 102 ? -9.193 -2.952 -4.285 1.00 93.44 102 ALA A N 1
ATOM 811 C CA . ALA A 1 102 ? -9.044 -1.712 -3.511 1.00 93.44 102 ALA A CA 1
ATOM 812 C C . ALA A 1 102 ? -8.092 -0.749 -4.211 1.00 93.44 102 ALA A C 1
ATOM 814 O O . ALA A 1 102 ? -6.940 -1.111 -4.448 1.00 93.44 102 ALA A O 1
ATOM 815 N N . TYR A 1 103 ? -8.565 0.439 -4.572 1.00 94.62 103 TYR A N 1
ATOM 816 C CA . TYR A 1 103 ? -7.723 1.432 -5.229 1.00 94.62 103 TYR A CA 1
ATOM 817 C C . TYR A 1 103 ? -6.720 2.029 -4.240 1.00 94.62 103 TYR A C 1
ATOM 819 O O . TYR A 1 103 ? -7.107 2.561 -3.208 1.00 94.62 103 TYR A O 1
ATOM 827 N N . ILE A 1 104 ? -5.427 1.948 -4.558 1.00 94.00 104 ILE A N 1
ATOM 828 C CA . ILE A 1 104 ? -4.358 2.451 -3.675 1.00 94.00 104 ILE A CA 1
ATOM 829 C C . ILE A 1 104 ? -3.529 3.579 -4.298 1.00 94.00 104 ILE A C 1
ATOM 831 O O . ILE A 1 104 ? -2.564 4.042 -3.697 1.00 94.00 104 ILE A O 1
ATOM 835 N N . GLY A 1 105 ? -3.884 4.015 -5.508 1.00 94.19 105 GLY A N 1
ATOM 836 C CA . GLY A 1 105 ? -3.204 5.095 -6.219 1.00 94.19 105 GLY A CA 1
ATOM 837 C C . GLY A 1 105 ? -2.733 4.695 -7.613 1.00 94.19 105 GLY A C 1
ATOM 838 O O . GLY A 1 105 ? -3.249 3.759 -8.226 1.00 94.19 105 GLY A O 1
ATOM 839 N N . LYS A 1 106 ? -1.756 5.433 -8.141 1.00 93.56 106 LYS A N 1
ATOM 840 C CA . LYS A 1 106 ? -1.223 5.245 -9.496 1.00 93.56 106 LYS A CA 1
ATOM 841 C C . LYS A 1 106 ? 0.210 4.736 -9.467 1.00 93.56 106 LYS A C 1
ATOM 843 O O . LYS A 1 106 ? 0.973 5.062 -8.560 1.00 93.56 106 LYS A O 1
ATOM 848 N N . LEU A 1 107 ? 0.571 3.959 -10.482 1.00 92.19 107 LEU A N 1
ATOM 849 C CA . LEU A 1 107 ? 1.942 3.523 -10.700 1.00 92.19 107 LEU A CA 1
ATOM 850 C C . LEU A 1 107 ? 2.835 4.743 -10.948 1.00 92.19 107 LEU A C 1
ATOM 852 O O . LEU A 1 107 ? 2.483 5.635 -11.720 1.00 92.19 107 LEU A O 1
ATOM 856 N N . GLU A 1 108 ? 3.992 4.794 -10.297 1.00 87.88 108 GLU A N 1
ATOM 857 C CA . GLU A 1 108 ? 4.868 5.960 -10.373 1.00 87.88 108 GLU A CA 1
ATOM 858 C C . GLU A 1 108 ? 5.266 6.289 -11.822 1.00 87.88 108 GLU A C 1
ATOM 860 O O . GLU A 1 108 ? 5.681 5.429 -12.601 1.00 87.88 108 GLU A O 1
ATOM 865 N N . GLY A 1 109 ? 5.113 7.561 -12.199 1.00 86.19 109 GLY A N 1
ATOM 866 C CA . GLY A 1 109 ? 5.472 8.056 -13.528 1.00 86.19 109 GLY A CA 1
ATOM 867 C C . GLY A 1 109 ? 4.579 7.573 -14.678 1.00 86.19 109 GLY A C 1
ATOM 868 O O . GLY A 1 109 ? 4.940 7.822 -15.832 1.00 86.19 109 GLY A O 1
ATOM 869 N N . LYS A 1 110 ? 3.451 6.909 -14.388 1.00 89.88 110 LYS A N 1
ATOM 870 C CA . LYS A 1 110 ? 2.486 6.391 -15.368 1.00 89.88 110 LYS A CA 1
ATOM 871 C C . LYS A 1 110 ? 1.050 6.718 -14.952 1.00 89.88 110 LYS A C 1
ATOM 873 O O . LYS A 1 110 ? 0.749 6.828 -13.766 1.00 89.88 110 LYS A O 1
ATOM 878 N N . ASP A 1 111 ? 0.141 6.810 -15.919 1.00 90.31 111 ASP A N 1
ATOM 879 C CA . ASP A 1 111 ? -1.288 7.019 -15.645 1.00 90.31 111 ASP A CA 1
ATOM 880 C C . ASP A 1 111 ? -2.044 5.693 -15.430 1.00 90.31 111 ASP A C 1
ATOM 882 O O . ASP A 1 111 ? -3.155 5.474 -15.906 1.00 90.31 111 ASP A O 1
ATOM 886 N N . ILE A 1 112 ? -1.407 4.758 -14.723 1.00 92.25 112 ILE A N 1
ATOM 887 C CA . ILE A 1 112 ? -1.923 3.404 -14.504 1.00 92.25 112 ILE A CA 1
ATOM 888 C C . ILE A 1 112 ? -2.445 3.311 -13.074 1.00 92.25 112 ILE A C 1
ATOM 890 O O . ILE A 1 112 ? -1.668 3.405 -12.125 1.00 92.25 112 ILE A O 1
ATOM 894 N N . LYS A 1 113 ? -3.754 3.099 -12.908 1.00 92.56 113 LYS A N 1
ATOM 895 C CA . LYS A 1 113 ? -4.373 2.866 -11.594 1.00 92.56 113 LYS A CA 1
ATOM 896 C C . LYS A 1 113 ? -3.960 1.498 -11.036 1.00 92.56 113 LYS A C 1
ATOM 898 O O . LYS A 1 113 ? -3.946 0.507 -11.760 1.00 92.56 113 LYS A O 1
ATOM 903 N N . VAL A 1 114 ? -3.654 1.444 -9.743 1.00 93.44 114 VAL A N 1
ATOM 904 C CA . VAL A 1 114 ? -3.239 0.233 -9.027 1.00 93.44 114 VAL A CA 1
ATOM 905 C C . VAL A 1 114 ? -4.332 -0.180 -8.051 1.00 93.44 114 VAL A C 1
ATOM 907 O O . VAL A 1 114 ? -4.797 0.621 -7.237 1.00 93.44 114 VAL A O 1
ATOM 910 N N . TYR A 1 115 ? -4.716 -1.453 -8.126 1.00 93.31 115 TYR A N 1
ATOM 911 C CA . TYR A 1 115 ? -5.740 -2.048 -7.278 1.00 93.31 115 TYR A CA 1
ATOM 912 C C . TYR A 1 115 ? -5.187 -3.262 -6.524 1.00 93.31 115 TYR A C 1
ATOM 914 O O . TYR A 1 115 ? -4.608 -4.159 -7.135 1.00 93.31 115 TYR A O 1
ATOM 922 N N . LEU A 1 116 ? -5.409 -3.328 -5.211 1.00 91.81 116 LEU A N 1
ATOM 923 C CA . LEU A 1 116 ? -5.114 -4.503 -4.392 1.00 91.81 116 LEU A CA 1
ATOM 924 C C . LEU A 1 116 ? -6.335 -5.413 -4.301 1.00 91.81 116 LEU A C 1
ATOM 926 O O . LEU A 1 116 ? -7.422 -4.973 -3.948 1.00 91.81 116 LEU A O 1
ATOM 930 N N . ASP A 1 117 ? -6.178 -6.703 -4.576 1.00 90.50 117 ASP A N 1
ATOM 931 C CA . ASP A 1 117 ? -7.267 -7.663 -4.388 1.00 90.50 117 ASP A CA 1
ATOM 932 C C . ASP A 1 117 ? -7.555 -7.864 -2.890 1.00 90.50 117 ASP A C 1
ATOM 934 O O . ASP A 1 117 ? -6.782 -8.520 -2.184 1.00 90.50 117 ASP A O 1
ATOM 938 N N . LEU A 1 118 ? -8.678 -7.321 -2.406 1.00 91.88 118 LEU A N 1
ATOM 939 C CA . LEU A 1 118 ? -9.054 -7.433 -0.997 1.00 91.88 118 LEU A CA 1
ATOM 940 C C . LEU A 1 118 ? -9.361 -8.866 -0.578 1.00 91.88 118 LEU A C 1
ATOM 942 O O . LEU A 1 118 ? -9.112 -9.198 0.575 1.00 91.88 118 LEU A O 1
ATOM 946 N N . ASN A 1 119 ? -9.837 -9.739 -1.471 1.00 89.88 119 ASN A N 1
ATOM 947 C CA . ASN A 1 119 ? -10.050 -11.136 -1.088 1.00 89.88 119 ASN A CA 1
ATOM 948 C C . ASN A 1 119 ? -8.717 -11.783 -0.727 1.00 89.88 119 ASN A C 1
ATOM 950 O O . ASN A 1 119 ? -8.621 -12.496 0.266 1.00 89.88 119 ASN A O 1
ATOM 954 N N . ARG A 1 120 ? -7.662 -11.505 -1.499 1.00 88.62 120 ARG A N 1
ATOM 955 C CA . ARG A 1 120 ? -6.314 -12.004 -1.196 1.00 88.62 120 ARG A CA 1
ATOM 956 C C . ARG A 1 120 ? -5.700 -11.327 0.023 1.00 88.62 120 ARG A C 1
ATOM 958 O O . ARG A 1 120 ? -5.012 -12.004 0.782 1.00 88.62 120 ARG A O 1
ATOM 965 N N . LEU A 1 121 ? -5.924 -10.024 0.185 1.00 91.56 121 LEU A N 1
ATOM 966 C CA . LEU A 1 121 ? -5.354 -9.237 1.277 1.00 91.56 121 LEU A CA 1
ATOM 967 C C . LEU A 1 121 ? -5.975 -9.613 2.624 1.00 91.56 121 LEU A C 1
ATOM 969 O O . LEU A 1 121 ? -5.236 -9.813 3.578 1.00 91.56 121 LEU A O 1
ATOM 973 N N . LEU A 1 122 ? -7.303 -9.743 2.691 1.00 91.12 122 LEU A N 1
ATOM 974 C CA . LEU A 1 122 ? -8.048 -9.970 3.934 1.00 91.12 122 LEU A CA 1
ATOM 975 C C . LEU A 1 122 ? -8.094 -11.443 4.365 1.00 91.12 122 LEU A C 1
ATOM 977 O O . LEU A 1 122 ? -8.271 -11.725 5.544 1.00 91.12 122 LEU A O 1
ATOM 981 N N . THR A 1 123 ? -7.925 -12.397 3.439 1.00 90.12 123 THR A N 1
ATOM 982 C CA . THR A 1 123 ? -7.843 -13.836 3.786 1.00 90.12 123 THR A CA 1
ATOM 983 C C . THR A 1 123 ? -6.444 -14.276 4.215 1.00 90.12 123 THR A C 1
ATOM 985 O O . THR A 1 123 ? -6.238 -15.434 4.579 1.00 90.12 123 THR A O 1
ATOM 988 N N . ARG A 1 124 ? -5.464 -13.371 4.159 1.00 90.69 124 ARG A N 1
ATOM 989 C CA . ARG A 1 124 ? -4.077 -13.595 4.573 1.00 90.69 124 ARG A CA 1
ATOM 990 C C . ARG A 1 124 ? -3.649 -12.498 5.542 1.00 90.69 124 ARG A C 1
ATOM 992 O O . ARG A 1 124 ? -4.375 -11.544 5.787 1.00 90.69 124 ARG A O 1
ATOM 999 N N . HIS A 1 125 ? -2.447 -12.626 6.091 1.00 90.69 125 HIS A N 1
ATOM 1000 C CA . HIS A 1 125 ? -1.849 -11.556 6.881 1.00 90.69 125 HIS A CA 1
ATOM 1001 C C . HIS A 1 125 ? -1.195 -10.517 5.966 1.00 90.69 125 HIS A C 1
ATOM 1003 O O . HIS A 1 125 ? -0.507 -10.865 5.004 1.00 90.69 125 HIS A O 1
ATOM 1009 N N . CYS A 1 126 ? -1.393 -9.242 6.290 1.00 92.50 126 CYS A N 1
ATOM 1010 C CA . CYS A 1 126 ? -0.786 -8.103 5.613 1.00 92.50 126 CYS A CA 1
ATOM 1011 C C . CYS A 1 126 ? -0.024 -7.256 6.638 1.00 92.50 126 CYS A C 1
ATOM 1013 O O . CYS A 1 126 ? -0.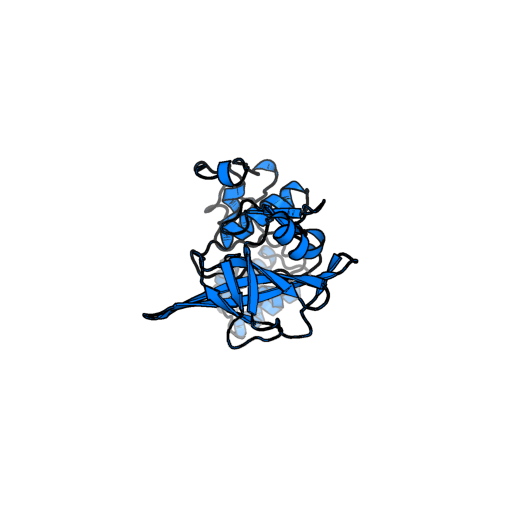428 -7.170 7.796 1.00 92.50 126 CYS A O 1
ATOM 1015 N N . SER A 1 127 ? 1.076 -6.636 6.212 1.00 94.69 127 SER A N 1
ATOM 1016 C CA . SER A 1 127 ? 1.842 -5.698 7.029 1.00 94.69 127 SER A CA 1
ATOM 1017 C C . SER A 1 127 ? 2.190 -4.462 6.206 1.00 94.69 127 SER A C 1
ATOM 1019 O O . SER A 1 127 ? 2.674 -4.583 5.080 1.00 94.69 127 SER A O 1
ATOM 1021 N N . ILE A 1 128 ? 1.937 -3.282 6.774 1.00 94.75 128 ILE A N 1
ATOM 1022 C CA . ILE A 1 128 ? 2.307 -1.985 6.199 1.00 94.75 128 ILE A CA 1
ATOM 1023 C C . ILE A 1 128 ? 3.499 -1.463 7.002 1.00 94.75 128 ILE A C 1
ATOM 1025 O O . ILE A 1 128 ? 3.356 -1.052 8.154 1.00 94.75 128 ILE A O 1
ATOM 1029 N N . LEU A 1 129 ? 4.684 -1.496 6.393 1.00 95.06 129 LEU A N 1
ATOM 1030 C CA . LEU A 1 129 ? 5.948 -1.123 7.026 1.00 95.06 129 LEU A CA 1
ATOM 1031 C C . LEU A 1 129 ? 6.483 0.159 6.392 1.00 95.06 129 LEU A C 1
ATOM 1033 O O . LEU A 1 129 ? 6.714 0.205 5.186 1.00 95.06 129 LEU A O 1
ATOM 1037 N N . ALA A 1 130 ? 6.706 1.192 7.200 1.00 94.88 130 ALA A N 1
ATOM 1038 C CA . ALA A 1 130 ? 7.326 2.431 6.744 1.00 94.88 130 ALA A CA 1
ATOM 1039 C C . ALA A 1 130 ? 8.013 3.155 7.910 1.00 94.88 130 ALA A C 1
ATOM 1041 O O . ALA A 1 130 ? 7.705 2.900 9.076 1.00 94.88 130 ALA A O 1
ATOM 1042 N N . LYS A 1 131 ? 8.930 4.079 7.600 1.00 95.50 131 LYS A N 1
ATOM 1043 C CA . LYS A 1 131 ? 9.500 4.991 8.602 1.00 95.50 131 LYS A CA 1
ATOM 1044 C C . LYS A 1 131 ? 8.464 6.053 8.999 1.00 95.50 131 LYS A C 1
ATOM 1046 O O . LYS A 1 131 ? 7.510 6.314 8.261 1.00 95.50 131 LYS A O 1
ATOM 1051 N N . THR A 1 132 ? 8.658 6.694 10.149 1.00 91.69 132 THR A N 1
ATOM 1052 C CA . THR A 1 132 ? 7.846 7.851 10.559 1.00 91.69 132 THR A CA 1
ATOM 1053 C C . THR A 1 132 ? 7.851 8.919 9.462 1.00 91.69 132 THR A C 1
ATOM 1055 O O . THR A 1 132 ? 8.885 9.175 8.848 1.00 91.69 132 THR A O 1
ATOM 1058 N N . GLY A 1 133 ? 6.681 9.493 9.167 1.00 91.25 133 GLY A N 1
ATOM 1059 C CA . GLY A 1 133 ? 6.509 10.486 8.099 1.00 91.25 133 GLY A CA 1
ATOM 1060 C C . GLY A 1 133 ? 6.475 9.921 6.672 1.00 91.25 133 GLY A C 1
ATOM 1061 O O . GLY A 1 133 ? 6.244 10.673 5.736 1.00 91.25 133 GLY A O 1
ATOM 1062 N N . SER A 1 134 ? 6.646 8.608 6.470 1.00 93.00 134 SER A N 1
ATOM 1063 C CA . SER A 1 134 ? 6.619 7.985 5.130 1.00 93.00 134 SER A CA 1
ATOM 1064 C C . SER A 1 134 ? 5.214 7.574 4.656 1.00 93.00 134 SER A C 1
ATOM 1066 O O . SER A 1 134 ? 5.089 6.801 3.713 1.00 93.00 134 SER A O 1
ATOM 1068 N N . GLY A 1 135 ? 4.152 8.034 5.328 1.00 92.69 135 GLY A N 1
ATOM 1069 C CA . GLY A 1 135 ? 2.768 7.777 4.909 1.00 92.69 135 GLY A CA 1
ATOM 1070 C C . GLY A 1 135 ? 2.165 6.437 5.354 1.00 92.69 135 GLY A C 1
ATOM 1071 O O . GLY A 1 135 ? 1.192 5.998 4.753 1.00 92.69 135 GLY A O 1
ATOM 1072 N N . LYS A 1 136 ? 2.684 5.788 6.411 1.00 95.50 136 LYS A N 1
ATOM 1073 C CA . LYS A 1 136 ? 2.114 4.532 6.957 1.00 95.50 136 LYS A CA 1
ATOM 1074 C C . LYS A 1 136 ? 0.616 4.653 7.257 1.00 95.50 136 LYS A C 1
ATOM 1076 O O . LYS A 1 136 ? -0.173 3.855 6.765 1.00 95.50 136 LYS A O 1
ATOM 1081 N N . SER A 1 137 ? 0.247 5.626 8.092 1.00 94.25 137 SER A N 1
ATOM 1082 C CA . SER A 1 137 ? -1.141 5.800 8.532 1.00 94.25 137 SER A CA 1
ATOM 1083 C C . SER A 1 137 ? -2.026 6.270 7.378 1.00 94.25 137 SER A C 1
ATOM 1085 O O . SER A 1 137 ? -3.144 5.798 7.254 1.00 94.25 137 SER A O 1
ATOM 1087 N N . PHE A 1 138 ? -1.489 7.071 6.451 1.00 93.44 138 PHE A N 1
ATOM 1088 C CA . PHE A 1 138 ? -2.186 7.452 5.221 1.00 93.44 138 PHE A CA 1
ATOM 1089 C C . PHE A 1 138 ? -2.516 6.241 4.332 1.00 93.44 138 PHE A C 1
ATOM 1091 O O . PHE A 1 138 ? -3.666 6.048 3.950 1.00 93.44 138 PHE A O 1
ATOM 1098 N N . ALA A 1 139 ? -1.533 5.381 4.047 1.00 95.06 139 ALA A N 1
ATOM 1099 C CA . ALA A 1 139 ? -1.751 4.170 3.256 1.00 95.06 139 ALA A CA 1
ATOM 1100 C C . ALA A 1 139 ? -2.734 3.204 3.939 1.00 95.06 139 ALA A C 1
ATOM 1102 O O . ALA A 1 139 ? -3.567 2.592 3.269 1.00 95.06 139 ALA A O 1
ATOM 1103 N N . ALA A 1 140 ? -2.662 3.089 5.270 1.00 95.62 140 ALA A N 1
ATOM 1104 C CA . ALA A 1 140 ? -3.625 2.320 6.049 1.00 95.62 140 ALA A CA 1
ATOM 1105 C C . ALA A 1 140 ? -5.039 2.916 5.948 1.00 95.62 140 ALA A C 1
ATOM 1107 O O . ALA A 1 140 ? -5.975 2.170 5.685 1.00 95.62 140 ALA A O 1
ATOM 1108 N N . SER A 1 141 ? -5.189 4.237 6.082 1.00 95.25 141 SER A N 1
ATOM 1109 C CA . SER A 1 141 ? -6.463 4.950 5.936 1.00 95.25 141 SER A CA 1
ATOM 1110 C C . SER A 1 141 ? -7.109 4.706 4.574 1.00 95.25 141 SER A C 1
ATOM 1112 O O . SER A 1 141 ? -8.247 4.251 4.534 1.00 95.25 141 SER A O 1
ATOM 1114 N N . VAL A 1 142 ? -6.366 4.872 3.472 1.00 95.19 142 VAL A N 1
ATOM 1115 C CA . VAL A 1 142 ? -6.866 4.584 2.111 1.00 95.19 142 VAL A CA 1
ATOM 1116 C C . VAL A 1 142 ? -7.369 3.142 1.998 1.00 95.19 142 VAL A C 1
ATOM 1118 O O . VAL A 1 142 ? -8.437 2.882 1.446 1.00 95.19 142 VAL A O 1
ATOM 1121 N N . LEU A 1 143 ? -6.624 2.183 2.553 1.00 96.00 143 LEU A N 1
ATOM 1122 C CA . LEU A 1 143 ? -7.038 0.784 2.538 1.00 96.00 143 LEU A CA 1
ATOM 1123 C C . LEU A 1 143 ? -8.296 0.543 3.390 1.00 96.00 143 LEU A C 1
ATOM 1125 O O . LEU A 1 143 ? -9.186 -0.189 2.961 1.00 96.00 143 LEU A O 1
ATOM 1129 N N . ILE A 1 144 ? -8.380 1.146 4.577 1.00 96.06 144 ILE A N 1
ATOM 1130 C CA . ILE A 1 144 ? -9.539 1.050 5.475 1.00 96.06 144 ILE A CA 1
ATOM 1131 C C . ILE A 1 144 ? -10.787 1.623 4.797 1.00 96.06 144 ILE A C 1
ATOM 1133 O O . ILE A 1 144 ? -11.841 0.993 4.849 1.00 96.06 144 ILE A O 1
ATOM 1137 N N . GLU A 1 145 ? -10.671 2.758 4.110 1.00 95.56 145 GLU A N 1
ATOM 1138 C CA . GLU A 1 145 ? -11.749 3.341 3.305 1.00 95.56 145 GLU A CA 1
ATOM 1139 C C . GLU A 1 145 ? -12.251 2.368 2.233 1.00 95.56 145 GLU A C 1
ATOM 1141 O O . GLU A 1 145 ? -13.442 2.057 2.186 1.00 95.56 145 GLU A O 1
ATOM 1146 N N . GLU A 1 146 ? -11.349 1.791 1.437 1.00 95.06 146 GLU A N 1
ATOM 1147 C CA . GLU A 1 146 ? -11.699 0.807 0.403 1.00 95.06 146 GLU A CA 1
ATOM 1148 C C . GLU A 1 146 ? -12.356 -0.468 0.967 1.00 95.06 146 GLU A C 1
ATOM 1150 O O . GLU A 1 146 ? -13.200 -1.087 0.306 1.00 95.06 146 GLU A O 1
ATOM 1155 N N . ILE A 1 147 ? -11.984 -0.873 2.186 1.00 95.00 147 ILE A N 1
ATOM 1156 C CA . ILE A 1 147 ? -12.610 -1.987 2.911 1.00 95.00 147 ILE A CA 1
ATOM 1157 C C . ILE A 1 147 ? -14.021 -1.588 3.382 1.00 95.00 147 ILE A C 1
ATOM 1159 O O . ILE A 1 147 ? -14.981 -2.337 3.162 1.00 95.00 147 ILE A O 1
ATOM 1163 N N . MET A 1 148 ? -14.176 -0.393 3.964 1.00 94.38 148 MET A N 1
ATOM 1164 C CA . MET A 1 148 ? -15.468 0.138 4.412 1.00 94.38 148 MET A CA 1
ATOM 1165 C C . MET A 1 148 ? -16.452 0.318 3.255 1.00 94.38 148 MET A C 1
ATOM 1167 O O . MET A 1 148 ? -17.631 -0.001 3.418 1.00 94.38 148 MET A O 1
ATOM 1171 N N . GLU A 1 149 ? -15.996 0.759 2.079 1.00 92.62 149 GLU A N 1
ATOM 1172 C CA . GLU A 1 149 ? -16.829 0.901 0.872 1.00 92.62 149 GLU A CA 1
ATOM 1173 C C . GLU A 1 149 ? -17.433 -0.428 0.398 1.00 92.62 149 GLU A C 1
ATOM 1175 O O . GLU A 1 149 ? -18.439 -0.446 -0.312 1.00 92.62 149 GLU A O 1
ATOM 1180 N N . ARG A 1 150 ? -16.874 -1.560 0.836 1.00 92.06 150 ARG A N 1
ATOM 1181 C CA . ARG A 1 150 ? -17.401 -2.907 0.559 1.00 92.06 150 ARG A CA 1
ATOM 1182 C C . ARG A 1 150 ? -18.219 -3.483 1.696 1.00 92.06 150 ARG A C 1
ATOM 1184 O O . ARG A 1 150 ? -18.582 -4.655 1.641 1.00 92.06 150 ARG A O 1
ATOM 1191 N N . ASN A 1 151 ? -18.529 -2.666 2.699 1.00 92.56 151 ASN A N 1
ATOM 1192 C CA . ASN A 1 151 ? -19.268 -3.057 3.895 1.00 92.56 151 ASN A CA 1
ATOM 1193 C C . ASN A 1 151 ? -18.598 -4.222 4.640 1.00 92.56 151 ASN A C 1
ATOM 1195 O O . ASN A 1 151 ? -19.275 -5.072 5.217 1.00 92.56 151 ASN A O 1
ATOM 1199 N N . VAL A 1 152 ? -17.264 -4.273 4.612 1.00 93.31 152 VAL A N 1
ATOM 1200 C CA . VAL A 1 152 ? -16.492 -5.234 5.397 1.00 93.31 152 VAL A CA 1
ATOM 1201 C C . VAL A 1 152 ? -16.159 -4.594 6.752 1.00 93.31 152 VAL A C 1
ATOM 1203 O O . VAL A 1 152 ? -15.635 -3.478 6.772 1.00 93.31 152 VAL A O 1
ATOM 1206 N N . PRO A 1 153 ? -16.455 -5.257 7.886 1.00 94.19 153 PRO A N 1
ATOM 1207 C CA . PRO A 1 153 ? -16.142 -4.729 9.211 1.00 94.19 153 PRO A CA 1
ATOM 1208 C C . PRO A 1 153 ? -14.633 -4.615 9.444 1.00 94.19 153 PRO A C 1
ATOM 1210 O O . PRO A 1 153 ? -13.876 -5.522 9.095 1.00 94.19 153 PRO A O 1
ATOM 1213 N N . VAL A 1 154 ? -14.208 -3.532 10.096 1.00 95.25 154 VAL A N 1
ATOM 1214 C CA . VAL A 1 154 ? -12.813 -3.299 10.488 1.00 95.25 154 VAL A CA 1
ATOM 1215 C C . VAL A 1 154 ? -12.768 -2.943 11.967 1.00 95.25 154 VAL A C 1
ATOM 1217 O O . VAL A 1 154 ? -13.529 -2.095 12.428 1.00 95.25 154 VAL A O 1
ATOM 1220 N N . VAL A 1 155 ? -11.860 -3.582 12.703 1.00 96.06 155 VAL A N 1
ATOM 1221 C CA . VAL A 1 155 ? -11.512 -3.205 14.077 1.00 96.06 155 VAL A CA 1
ATOM 1222 C C . VAL A 1 155 ? -10.109 -2.623 14.053 1.00 96.06 155 VAL A C 1
ATOM 1224 O O . VAL A 1 155 ? -9.185 -3.250 13.538 1.00 96.06 155 VAL A O 1
ATOM 1227 N N . ILE A 1 156 ? -9.960 -1.423 14.606 1.00 96.06 156 ILE A N 1
ATOM 1228 C CA . ILE A 1 156 ? -8.691 -0.704 14.660 1.00 96.06 156 ILE A CA 1
ATOM 1229 C C . ILE A 1 156 ? -8.323 -0.521 16.127 1.00 96.06 156 ILE A C 1
ATOM 1231 O O . ILE A 1 156 ? -9.113 0.003 16.908 1.00 96.06 156 ILE A O 1
ATOM 1235 N N . ILE A 1 157 ? -7.116 -0.948 16.490 1.00 95.19 157 ILE A N 1
ATOM 1236 C CA . ILE A 1 157 ? -6.507 -0.624 17.780 1.00 95.19 157 ILE A CA 1
ATOM 1237 C C . ILE A 1 157 ? -5.581 0.559 17.526 1.00 95.19 157 ILE A C 1
ATOM 1239 O O . ILE A 1 157 ? -4.536 0.405 16.893 1.00 95.19 157 ILE A O 1
ATOM 1243 N N . ASP A 1 158 ? -6.001 1.737 17.975 1.00 93.62 158 ASP A N 1
ATOM 1244 C CA . ASP A 1 158 ? -5.349 3.000 17.647 1.00 93.62 158 ASP A CA 1
ATOM 1245 C C . ASP A 1 158 ? -4.799 3.694 18.901 1.00 93.62 158 ASP A C 1
ATOM 1247 O O . ASP A 1 158 ? -5.497 4.490 19.528 1.00 93.62 158 ASP A O 1
ATOM 1251 N N . PRO A 1 159 ? -3.545 3.415 19.291 1.00 89.69 159 PRO A N 1
ATOM 1252 C CA . PRO A 1 159 ? -2.935 4.064 20.447 1.00 89.69 159 PRO A CA 1
ATOM 1253 C C . PRO A 1 159 ? -2.633 5.555 20.218 1.00 89.69 159 PRO A C 1
ATOM 1255 O O . PRO A 1 159 ? -2.344 6.261 21.181 1.00 89.69 159 PRO A O 1
ATOM 1258 N N . HIS A 1 160 ? -2.660 6.032 18.968 1.00 88.06 160 HIS A N 1
ATOM 1259 C CA . HIS A 1 160 ? -2.315 7.411 18.612 1.00 88.06 160 HIS A CA 1
ATOM 1260 C C . HIS A 1 160 ? -3.538 8.282 18.288 1.00 88.06 160 HIS A C 1
ATOM 1262 O O . HIS A 1 160 ? -3.410 9.503 18.265 1.00 88.06 160 HIS A O 1
ATOM 1268 N N . GLY A 1 161 ? -4.712 7.681 18.080 1.00 88.06 161 GLY A N 1
ATOM 1269 C CA . GLY A 1 161 ? -5.958 8.391 17.775 1.00 88.06 161 GLY A CA 1
ATOM 1270 C C . GLY A 1 161 ? -5.997 9.006 16.371 1.00 88.06 161 GLY A C 1
ATOM 1271 O O . GLY A 1 161 ? -6.710 9.981 16.146 1.00 88.06 161 GLY A O 1
ATOM 1272 N N . GLU A 1 162 ? -5.222 8.475 15.423 1.00 89.81 162 GLU A N 1
ATOM 1273 C CA . GLU A 1 162 ? -5.127 8.992 14.055 1.00 89.81 162 GLU A CA 1
ATOM 1274 C C . GLU A 1 162 ? -6.381 8.681 13.213 1.00 89.81 162 GLU A C 1
ATOM 1276 O O . GLU A 1 162 ? -6.778 9.491 12.371 1.00 89.81 162 GLU A O 1
ATOM 1281 N N . TYR A 1 163 ? -7.039 7.535 13.429 1.00 94.38 163 TYR A N 1
ATOM 1282 C CA . TYR A 1 163 ? -8.094 7.040 12.527 1.00 94.38 163 TYR A CA 1
ATOM 1283 C C . TYR A 1 163 ? -9.488 7.611 12.814 1.00 94.38 163 TYR A C 1
ATOM 1285 O O . TYR A 1 163 ? -10.385 7.478 11.980 1.00 94.38 163 TYR A O 1
ATOM 1293 N N . GLY A 1 164 ? -9.687 8.298 13.945 1.00 91.69 164 GLY A N 1
ATOM 1294 C CA . GLY A 1 164 ? -10.940 9.010 14.232 1.00 91.69 164 GLY A CA 1
ATOM 1295 C C . GLY A 1 164 ? -11.247 10.111 13.206 1.00 91.69 164 GLY A C 1
ATOM 1296 O O . GLY A 1 164 ? -12.412 10.423 12.951 1.00 91.69 164 GLY A O 1
ATOM 1297 N N . THR A 1 165 ? -10.207 10.644 12.557 1.00 91.94 165 THR A N 1
ATOM 1298 C CA . THR A 1 165 ? -10.296 11.679 11.514 1.00 91.94 165 THR A CA 1
ATOM 1299 C C . THR A 1 165 ? -11.050 11.220 10.264 1.00 91.94 165 THR A C 1
ATOM 1301 O O . THR A 1 165 ? -11.725 12.039 9.647 1.00 91.94 165 THR A O 1
ATOM 1304 N N . LEU A 1 166 ? -11.067 9.912 9.960 1.00 95.44 166 LEU A N 1
ATOM 1305 C CA . LEU A 1 166 ? -11.811 9.321 8.833 1.00 95.44 166 LEU A CA 1
ATOM 1306 C C . LEU A 1 166 ? -13.323 9.605 8.883 1.00 95.44 166 LEU A C 1
ATOM 1308 O O . LEU A 1 166 ? -14.036 9.437 7.893 1.00 95.44 166 LEU A O 1
ATOM 1312 N N . LYS A 1 167 ? -13.855 10.036 10.032 1.00 95.00 167 LYS A N 1
ATOM 1313 C CA . LYS A 1 167 ? -15.253 10.473 10.153 1.00 95.00 167 LYS A CA 1
ATOM 1314 C C . LYS A 1 167 ? -15.563 11.671 9.254 1.00 95.00 167 LYS A C 1
ATOM 1316 O O . LYS A 1 167 ? -16.707 11.806 8.816 1.00 95.00 167 LYS A O 1
ATOM 1321 N N . PHE A 1 168 ? -14.575 12.512 8.971 1.00 95.06 168 PHE A N 1
ATOM 1322 C CA . PHE A 1 168 ? -14.749 13.782 8.281 1.00 95.06 168 PHE A CA 1
ATOM 1323 C C . PHE A 1 168 ? -14.073 13.750 6.904 1.00 95.06 168 PHE A C 1
ATOM 1325 O O . PHE A 1 168 ? -13.039 13.103 6.748 1.00 95.06 168 PHE A O 1
ATOM 1332 N N . PRO A 1 169 ? -14.658 14.408 5.889 1.00 94.56 169 PRO A N 1
ATOM 1333 C CA . PRO A 1 169 ? -13.976 14.598 4.616 1.00 94.56 169 PRO A CA 1
ATOM 1334 C C . PRO A 1 169 ? -12.716 15.447 4.811 1.00 94.56 169 PRO A C 1
ATOM 1336 O O . PRO A 1 169 ? -12.679 16.308 5.686 1.00 94.56 169 PRO A O 1
ATOM 1339 N N . ASN A 1 170 ? -11.701 15.214 3.981 1.00 92.38 170 ASN A N 1
ATOM 1340 C CA . ASN A 1 170 ? -10.513 16.061 3.967 1.00 92.38 170 ASN A CA 1
ATOM 1341 C C . ASN A 1 170 ? -10.847 17.444 3.381 1.00 92.38 170 ASN A C 1
ATOM 1343 O O . ASN A 1 170 ? -11.466 17.523 2.317 1.00 92.38 170 ASN A O 1
ATOM 1347 N N . ASP A 1 171 ? -10.409 18.504 4.058 1.00 91.25 171 ASP A N 1
ATOM 1348 C CA . ASP A 1 171 ? -10.544 19.888 3.594 1.00 91.25 171 ASP A CA 1
ATOM 1349 C C . ASP A 1 171 ? -9.524 20.204 2.484 1.00 91.25 171 ASP A C 1
ATOM 1351 O O . ASP A 1 171 ? -9.813 20.945 1.539 1.00 91.25 171 ASP A O 1
ATOM 1355 N N . GLU A 1 172 ? -8.341 19.587 2.552 1.00 90.25 172 GLU A N 1
ATOM 1356 C CA . GLU A 1 172 ? -7.277 19.727 1.561 1.00 90.25 172 GLU A CA 1
ATOM 1357 C C . GLU A 1 172 ? -7.478 18.720 0.423 1.00 90.25 172 GLU A C 1
ATOM 1359 O O . GLU A 1 172 ? -7.164 17.533 0.529 1.00 90.25 172 GLU A O 1
ATOM 1364 N N . THR A 1 173 ? -8.022 19.205 -0.693 1.00 89.94 173 THR A N 1
ATOM 1365 C CA . THR A 1 173 ? -8.363 18.380 -1.868 1.00 89.94 173 THR A CA 1
ATOM 1366 C C . THR A 1 173 ? -7.379 18.534 -3.029 1.00 89.94 173 THR A C 1
ATOM 1368 O O . THR A 1 173 ? -7.598 17.995 -4.119 1.00 89.94 173 THR A O 1
ATOM 1371 N N . GLU A 1 174 ? -6.269 19.244 -2.810 1.00 91.00 174 GLU A N 1
ATOM 1372 C CA . GLU A 1 174 ? -5.233 19.421 -3.822 1.00 91.00 174 GLU A CA 1
ATOM 1373 C C . GLU A 1 174 ? -4.695 18.057 -4.289 1.00 91.00 174 GLU A C 1
ATOM 1375 O O . GLU A 1 174 ? -4.365 17.170 -3.503 1.00 91.00 174 GLU A O 1
ATOM 1380 N N . GLY A 1 175 ? -4.651 17.861 -5.608 1.00 86.44 175 GLY A N 1
ATOM 1381 C CA . GLY A 1 175 ? -4.184 16.615 -6.214 1.00 86.44 175 GLY A CA 1
ATOM 1382 C C . GLY A 1 175 ? -5.215 15.482 -6.273 1.00 86.44 175 GLY A C 1
ATOM 1383 O O . GLY A 1 175 ? -4.922 14.459 -6.890 1.00 86.44 175 GLY A O 1
ATOM 1384 N N . PHE A 1 176 ? -6.429 15.637 -5.734 1.00 92.00 176 PHE A N 1
ATOM 1385 C CA . PHE A 1 176 ? -7.457 14.584 -5.798 1.00 92.00 176 PHE A CA 1
ATOM 1386 C C . PHE A 1 176 ? -7.873 14.267 -7.239 1.00 92.00 176 PHE A C 1
ATOM 1388 O O . PHE A 1 176 ? -8.031 13.098 -7.598 1.00 92.00 176 PHE A O 1
ATOM 1395 N N . GLU A 1 177 ? -7.947 15.287 -8.097 1.00 91.75 177 GLU A N 1
ATOM 1396 C CA . GLU A 1 177 ? -8.221 15.132 -9.531 1.00 91.75 177 GLU A CA 1
ATOM 1397 C C . GLU A 1 177 ? -7.199 14.217 -10.214 1.00 91.75 177 GLU A C 1
ATOM 1399 O O . GLU A 1 177 ? -7.564 13.350 -11.008 1.00 91.75 177 GLU A O 1
ATOM 1404 N N . ARG A 1 178 ? -5.915 14.325 -9.836 1.00 91.75 178 ARG A N 1
ATOM 1405 C CA . ARG A 1 178 ? -4.854 13.452 -10.356 1.00 91.75 178 ARG A CA 1
ATOM 1406 C C . ARG A 1 178 ? -5.135 11.988 -10.046 1.00 91.75 178 ARG A C 1
ATOM 1408 O O . ARG A 1 178 ? -4.713 11.135 -10.821 1.00 91.75 178 ARG A O 1
ATOM 1415 N N . PHE A 1 179 ? -5.807 11.673 -8.945 1.00 92.81 179 PHE A N 1
ATOM 1416 C CA . PHE A 1 179 ? -6.116 10.299 -8.556 1.00 92.81 179 PHE A CA 1
ATOM 1417 C C . PHE A 1 179 ? -7.544 9.873 -8.889 1.00 92.81 179 PHE A C 1
ATOM 1419 O O . PHE A 1 179 ? -7.835 8.688 -8.726 1.00 92.81 179 PHE A O 1
ATOM 1426 N N . ASP A 1 180 ? -8.372 10.775 -9.429 1.00 92.31 180 ASP A N 1
ATOM 1427 C CA . ASP A 1 180 ? -9.792 10.545 -9.720 1.00 92.31 180 ASP A CA 1
ATOM 1428 C C . ASP A 1 180 ? -10.561 10.107 -8.457 1.00 92.31 180 ASP A C 1
ATOM 1430 O O . ASP A 1 180 ? -11.268 9.098 -8.438 1.00 92.31 180 ASP A O 1
ATOM 1434 N N . VAL A 1 181 ? -10.338 10.848 -7.365 1.00 93.19 181 VAL A N 1
ATOM 1435 C CA . VAL A 1 181 ? -10.965 10.639 -6.050 1.00 93.19 181 VAL A CA 1
ATOM 1436 C C . VAL A 1 181 ? -11.653 11.914 -5.569 1.00 93.19 181 VAL A C 1
ATOM 1438 O O . VAL A 1 181 ? -11.427 13.002 -6.095 1.00 93.19 181 VAL A O 1
ATOM 1441 N N . LYS A 1 182 ? -12.519 11.784 -4.563 1.00 93.50 182 LYS A N 1
ATOM 1442 C CA . LYS A 1 182 ? -13.225 12.900 -3.922 1.00 93.50 182 LYS A CA 1
ATOM 1443 C C . LYS A 1 182 ? -13.135 12.755 -2.411 1.00 93.50 182 LYS A C 1
ATOM 1445 O O . LYS A 1 182 ? -13.104 11.633 -1.912 1.00 93.50 182 LYS A O 1
ATOM 1450 N N . ALA A 1 183 ? -13.140 13.878 -1.697 1.00 93.81 183 ALA A N 1
ATOM 1451 C CA . ALA A 1 183 ? -13.175 13.864 -0.241 1.00 93.81 183 ALA A CA 1
ATOM 1452 C C . ALA A 1 183 ? -14.461 13.204 0.260 1.00 93.81 183 ALA A C 1
ATOM 1454 O O . ALA A 1 183 ? -15.559 13.500 -0.220 1.00 93.81 183 ALA A O 1
ATOM 1455 N N . LYS A 1 184 ? -14.315 12.303 1.230 1.00 94.00 184 LYS A N 1
ATOM 1456 C CA . LYS A 1 184 ? -15.419 11.564 1.831 1.00 94.00 184 LYS A CA 1
ATOM 1457 C C . LYS A 1 184 ? -15.167 11.388 3.321 1.00 94.00 184 LYS A C 1
ATOM 1459 O O . LYS A 1 184 ? -14.042 11.138 3.727 1.00 94.00 184 LYS A O 1
ATOM 1464 N N . GLY A 1 185 ? -16.226 11.527 4.112 1.00 95.31 185 GLY A N 1
ATOM 1465 C CA . GLY A 1 185 ? -16.223 11.214 5.537 1.00 95.31 185 GLY A CA 1
ATOM 1466 C C . GLY A 1 185 ? -17.099 10.001 5.832 1.00 95.31 185 GLY A C 1
ATOM 1467 O O . GLY A 1 185 ? -18.105 9.764 5.157 1.00 95.31 185 GLY A O 1
ATOM 1468 N N . TYR A 1 186 ? -16.730 9.249 6.863 1.00 95.81 186 TYR A N 1
ATOM 1469 C CA . TYR A 1 186 ? -17.371 7.990 7.249 1.00 95.81 186 TYR A CA 1
ATOM 1470 C C . TYR A 1 186 ? -18.024 8.065 8.635 1.00 95.81 186 TYR A C 1
ATOM 1472 O O . TYR A 1 186 ? -18.136 7.054 9.325 1.00 95.81 186 TYR A O 1
ATOM 1480 N N . LYS A 1 187 ? -18.473 9.258 9.052 1.00 94.56 187 LYS A N 1
ATOM 1481 C CA . LYS A 1 187 ? -19.037 9.525 10.387 1.00 94.56 187 LYS A CA 1
ATOM 1482 C C . LYS A 1 187 ? -20.054 8.480 10.855 1.00 94.56 187 LYS A C 1
ATOM 1484 O O . LYS A 1 187 ? -19.930 7.972 11.961 1.00 94.56 187 LYS A O 1
ATOM 1489 N N . GLU A 1 188 ? -21.000 8.112 9.993 1.00 93.94 188 GLU A N 1
ATOM 1490 C CA . GLU A 1 188 ? -22.074 7.158 10.320 1.00 93.94 188 GLU A CA 1
ATOM 1491 C C . GLU A 1 188 ? -21.618 5.688 10.345 1.00 93.94 188 GLU A C 1
ATOM 1493 O O . GLU A 1 188 ? -22.351 4.814 10.801 1.00 93.94 188 GLU A O 1
ATOM 1498 N N . ARG A 1 189 ? -20.415 5.390 9.838 1.00 94.62 189 ARG A N 1
ATOM 1499 C CA . ARG A 1 189 ? -19.842 4.034 9.791 1.00 94.62 189 ARG A CA 1
ATOM 1500 C C . ARG A 1 189 ? -18.773 3.797 10.855 1.00 94.62 189 ARG A C 1
ATOM 1502 O O . ARG A 1 189 ? -18.409 2.648 11.087 1.00 94.62 189 ARG A O 1
ATOM 1509 N N . ILE A 1 190 ? -18.271 4.854 11.492 1.00 95.62 190 ILE A N 1
ATOM 1510 C CA . ILE A 1 190 ? -17.176 4.768 12.458 1.00 95.62 190 ILE A CA 1
ATOM 1511 C C . ILE A 1 190 ? -17.712 4.987 13.867 1.00 95.62 190 ILE A C 1
ATOM 1513 O O . 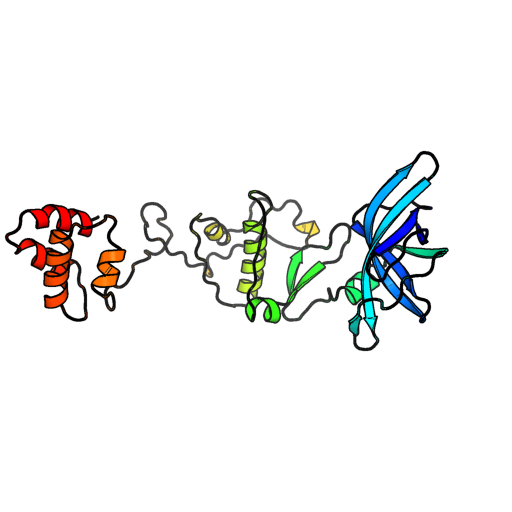ILE A 1 190 ? -18.113 6.088 14.247 1.00 95.62 190 ILE A O 1
ATOM 1517 N N . ILE A 1 191 ? -17.627 3.933 14.672 1.00 95.12 191 ILE A N 1
ATOM 1518 C CA . ILE A 1 191 ? -17.866 3.989 16.111 1.00 95.12 191 ILE A CA 1
ATOM 1519 C C . ILE A 1 191 ? -16.508 3.954 16.797 1.00 95.12 191 ILE A C 1
ATOM 1521 O O . ILE A 1 191 ? -15.718 3.039 16.584 1.00 95.12 191 ILE A O 1
ATOM 1525 N N . GLU A 1 192 ? -16.247 4.960 17.619 1.00 95.06 192 GLU A N 1
ATOM 1526 C CA . GLU A 1 192 ? -14.999 5.077 18.361 1.00 95.06 192 GLU A CA 1
ATOM 1527 C C . GLU A 1 192 ? -15.243 4.749 19.826 1.00 95.06 192 GLU A C 1
ATOM 1529 O O . GLU A 1 192 ? -16.248 5.176 20.401 1.00 95.06 192 GLU A O 1
ATOM 1534 N N . PHE A 1 193 ? -14.324 3.990 20.410 1.00 94.50 193 PHE A N 1
ATOM 1535 C CA . PHE A 1 193 ? -14.352 3.600 21.809 1.00 94.50 193 PHE A CA 1
ATOM 1536 C C . PHE A 1 193 ? -13.085 4.117 22.489 1.00 94.50 193 PHE A C 1
ATOM 1538 O O . PHE A 1 193 ? -11.994 3.959 21.946 1.00 94.50 193 PHE A O 1
ATOM 1545 N N . SER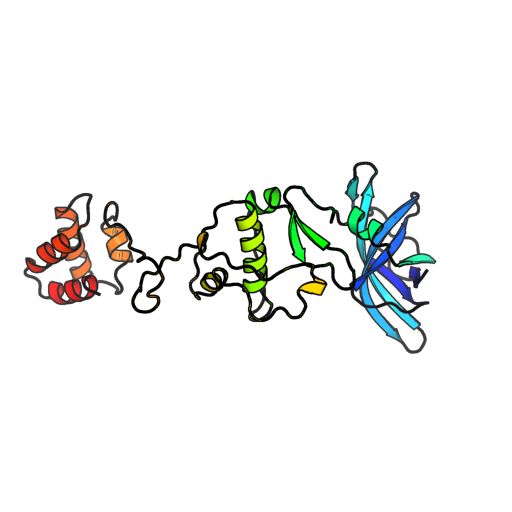 A 1 194 ? -13.224 4.729 23.664 1.00 92.31 194 SER A N 1
ATOM 1546 C CA . SER A 1 194 ? -12.105 5.264 24.446 1.00 92.31 194 SER A CA 1
ATOM 1547 C C . SER A 1 194 ? -12.247 4.875 25.917 1.00 92.31 194 SER A C 1
ATOM 1549 O O . SER A 1 194 ? -13.344 5.019 26.465 1.00 92.31 194 SER A O 1
ATOM 1551 N N . PRO A 1 195 ? -11.171 4.426 26.590 1.00 88.25 195 PRO A N 1
ATOM 1552 C CA . PRO A 1 195 ? -11.193 4.240 28.040 1.00 88.25 195 PRO A CA 1
ATOM 1553 C C . PRO A 1 195 ? -11.327 5.582 28.784 1.00 88.25 195 PRO A C 1
ATOM 1555 O O . PRO A 1 195 ? -11.899 5.631 29.868 1.00 88.25 195 PRO A O 1
ATOM 1558 N N . ASP A 1 196 ? -10.853 6.682 28.187 1.00 87.06 196 ASP A N 1
ATOM 1559 C CA . ASP A 1 196 ? -10.919 8.034 28.748 1.00 87.06 196 ASP A CA 1
ATOM 1560 C C . ASP A 1 196 ? -11.829 8.923 27.885 1.00 87.06 196 ASP A C 1
ATOM 1562 O O . ASP A 1 196 ? -11.412 9.533 26.893 1.00 87.06 196 ASP A O 1
ATOM 1566 N N . ILE A 1 197 ? -13.105 8.986 28.266 1.00 89.31 197 ILE A N 1
ATOM 1567 C CA . ILE A 1 197 ? -14.109 9.841 27.615 1.00 89.31 197 ILE A CA 1
ATOM 1568 C C . ILE A 1 197 ? -13.970 11.321 27.995 1.00 89.31 197 ILE A C 1
ATOM 1570 O O . ILE A 1 197 ? -14.558 12.172 27.339 1.00 89.31 197 ILE A O 1
ATOM 1574 N N . LYS A 1 198 ? -13.177 11.669 29.021 1.00 89.00 198 LYS A N 1
ATOM 1575 C CA . LYS A 1 198 ? -12.914 13.081 29.344 1.00 89.00 198 LYS A CA 1
ATOM 1576 C C . LYS A 1 198 ? -11.994 13.696 28.293 1.00 89.00 198 LYS A C 1
ATOM 1578 O O . LYS A 1 198 ? -12.210 14.834 27.886 1.00 89.00 198 LYS A O 1
ATOM 1583 N N . LYS A 1 199 ? -10.998 12.932 27.828 1.00 86.06 199 LYS A N 1
ATOM 1584 C CA . LYS A 1 199 ? -10.114 13.333 26.720 1.00 86.06 199 LYS A CA 1
ATOM 1585 C C . LYS A 1 199 ? -10.776 13.215 25.352 1.00 86.06 199 LYS A C 1
ATOM 1587 O O . LYS A 1 199 ? -10.478 14.025 24.480 1.00 86.06 199 LYS A O 1
ATOM 1592 N N . ASN A 1 200 ? -11.670 12.242 25.163 1.00 85.62 200 ASN A N 1
ATOM 1593 C CA . ASN A 1 200 ? -12.425 12.080 23.921 1.00 85.62 200 ASN A CA 1
ATOM 1594 C C . ASN A 1 200 ? -13.940 11.979 24.187 1.00 85.62 200 ASN A C 1
ATOM 1596 O O . ASN A 1 200 ? -14.485 10.873 24.213 1.00 85.62 200 ASN A O 1
ATOM 1600 N N . PRO A 1 201 ? -14.636 13.122 24.349 1.00 86.69 201 PRO A N 1
ATOM 1601 C CA . PRO A 1 201 ? -16.062 13.149 24.694 1.00 86.69 201 PRO A CA 1
ATOM 1602 C C . PRO A 1 201 ? -16.989 12.559 23.628 1.00 8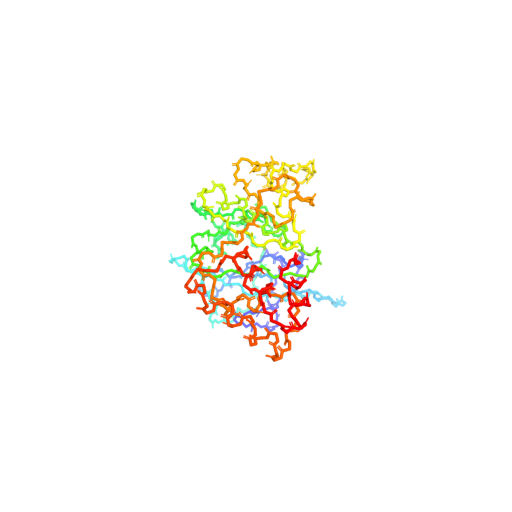6.69 201 PRO A C 1
ATOM 1604 O O . PRO A 1 201 ? -18.129 12.213 23.923 1.00 86.69 201 PRO A O 1
ATOM 1607 N N . ASN A 1 202 ? -16.516 12.456 22.384 1.00 87.75 202 ASN A N 1
ATOM 1608 C CA . ASN A 1 202 ? -17.295 11.927 21.265 1.00 87.75 202 ASN A CA 1
ATOM 1609 C C . ASN A 1 202 ? -17.180 10.400 21.128 1.00 87.75 202 ASN A C 1
ATOM 1611 O O . ASN A 1 202 ? -17.888 9.804 20.311 1.00 87.75 202 ASN A O 1
ATOM 1615 N N . ALA A 1 203 ? -16.275 9.768 21.878 1.00 92.31 203 ALA A N 1
ATOM 1616 C CA . ALA A 1 203 ? -16.121 8.323 21.899 1.00 92.31 203 ALA A CA 1
ATOM 1617 C C . ALA A 1 203 ? -17.095 7.682 22.894 1.00 92.31 203 ALA A C 1
ATOM 1619 O O . ALA A 1 203 ? -17.454 8.253 23.923 1.00 92.31 203 ALA A O 1
ATOM 1620 N N . LYS A 1 204 ? -17.495 6.444 22.607 1.00 93.69 204 LYS A N 1
ATOM 1621 C CA . LYS A 1 204 ? -18.179 5.602 23.588 1.00 93.69 204 LYS A CA 1
ATOM 1622 C C . LYS A 1 204 ? -17.172 5.143 24.635 1.00 93.69 204 LYS A C 1
ATOM 1624 O O . LYS A 1 204 ? -16.028 4.841 24.299 1.00 93.69 204 LYS A O 1
ATOM 1629 N N . GLN A 1 205 ? -17.598 5.055 25.891 1.00 92.38 205 GLN A N 1
ATOM 1630 C CA . GLN A 1 205 ? -16.728 4.532 26.936 1.00 92.38 205 GLN A CA 1
ATOM 1631 C C . GLN A 1 205 ? -16.381 3.071 26.634 1.00 92.38 205 GLN A C 1
ATOM 1633 O O . GLN A 1 205 ? -17.267 2.234 26.455 1.00 92.38 205 GLN A O 1
ATOM 1638 N N . LEU A 1 206 ? -15.085 2.781 26.547 1.00 89.69 206 LEU A N 1
ATOM 1639 C CA . LEU A 1 206 ? -14.572 1.423 26.483 1.00 89.69 206 LEU A CA 1
ATOM 1640 C C . LEU A 1 206 ? -14.408 0.915 27.911 1.00 89.69 206 LEU A C 1
ATOM 1642 O O . LEU A 1 206 ? -13.531 1.377 28.636 1.00 89.69 206 LEU A O 1
ATOM 1646 N N . THR A 1 207 ? -15.239 -0.040 28.302 1.00 82.69 207 THR A N 1
ATOM 1647 C CA . THR A 1 207 ? -15.137 -0.717 29.595 1.00 82.69 207 THR A CA 1
ATOM 1648 C C . THR A 1 207 ? -14.804 -2.182 29.375 1.00 82.69 207 THR A C 1
ATOM 1650 O O . THR A 1 207 ? -15.362 -2.822 28.482 1.00 82.69 207 THR A O 1
ATOM 1653 N N . LEU A 1 208 ? -13.927 -2.731 30.207 1.00 75.56 208 LEU A N 1
ATOM 1654 C CA . LEU A 1 208 ? -13.734 -4.173 30.282 1.00 75.56 208 LEU A CA 1
ATOM 1655 C C . LEU A 1 208 ? -14.787 -4.750 31.225 1.00 75.56 208 LEU A C 1
ATOM 1657 O O . LEU A 1 208 ? -15.031 -4.204 32.297 1.00 75.56 208 LEU A O 1
ATOM 1661 N N . SER A 1 209 ? -15.432 -5.839 30.813 1.00 73.31 209 SER A N 1
ATOM 1662 C CA . SER A 1 209 ? -16.325 -6.569 31.710 1.00 73.31 209 SER A CA 1
ATOM 1663 C C . SER A 1 209 ? -15.492 -7.363 32.711 1.00 73.31 209 SER A C 1
ATOM 1665 O O . SER A 1 209 ? -14.555 -8.058 32.317 1.00 73.31 209 SER A O 1
ATOM 1667 N N . SER A 1 210 ? -15.863 -7.302 33.988 1.00 67.62 210 SER A N 1
ATOM 1668 C CA . SER A 1 210 ? -15.260 -8.119 35.041 1.00 67.62 210 SER A CA 1
ATOM 1669 C C . SER A 1 210 ? -15.853 -9.536 35.120 1.00 67.62 210 SER A C 1
ATOM 1671 O O . SER A 1 210 ? -15.314 -10.383 35.826 1.00 67.62 210 SER A O 1
ATOM 1673 N N . ASN A 1 211 ? -16.903 -9.836 34.339 1.00 64.06 211 ASN A N 1
ATOM 1674 C CA . ASN A 1 211 ? -17.712 -11.058 34.464 1.00 64.06 211 ASN A CA 1
ATOM 1675 C C . ASN A 1 211 ? -16.973 -12.382 34.196 1.00 64.06 211 ASN A C 1
ATOM 1677 O O . ASN A 1 211 ? -17.563 -13.429 34.425 1.00 64.06 211 ASN A O 1
ATOM 1681 N N . ASN A 1 212 ? -15.727 -12.355 33.713 1.00 67.19 212 ASN A N 1
ATOM 1682 C CA . ASN A 1 212 ? -14.894 -13.543 33.475 1.00 67.19 212 ASN A CA 1
ATOM 1683 C C . ASN A 1 212 ? -13.423 -13.314 33.860 1.00 67.19 212 ASN A C 1
ATOM 1685 O O . ASN A 1 212 ? -12.534 -13.991 33.346 1.00 67.19 212 ASN A O 1
ATOM 1689 N N . LEU A 1 213 ? -13.146 -12.305 34.685 1.00 72.50 213 LEU A N 1
ATOM 1690 C CA . LEU A 1 213 ? -11.779 -11.942 35.021 1.00 72.50 213 LEU A CA 1
ATOM 1691 C C . LEU A 1 213 ? -11.298 -12.844 36.156 1.00 72.50 213 LEU A C 1
ATOM 1693 O O . LEU A 1 213 ? -11.817 -12.784 37.268 1.00 72.50 213 LEU A O 1
ATOM 1697 N N . THR A 1 214 ? -10.315 -13.697 35.887 1.00 74.94 214 THR A N 1
ATOM 1698 C CA . THR A 1 214 ? -9.742 -14.543 36.937 1.00 74.94 214 THR A CA 1
ATOM 1699 C C . THR A 1 214 ? -8.951 -13.690 37.922 1.00 74.94 214 THR A C 1
ATOM 1701 O O . THR A 1 214 ? -8.370 -12.663 37.559 1.00 74.94 214 THR A O 1
ATOM 1704 N N . GLY A 1 215 ? -8.822 -14.149 39.169 1.00 71.81 215 GLY A N 1
ATOM 1705 C CA . GLY A 1 215 ? -8.025 -13.412 40.150 1.00 71.81 215 GLY A CA 1
ATOM 1706 C C . GLY A 1 215 ? -6.573 -13.191 39.729 1.00 71.81 215 GLY A C 1
ATOM 1707 O O . GLY A 1 215 ? -5.977 -12.163 40.034 1.00 71.81 215 GLY A O 1
ATOM 1708 N N . LYS A 1 216 ? -6.017 -14.117 38.939 1.00 74.19 216 LYS A N 1
ATOM 1709 C CA . LYS A 1 216 ? -4.678 -13.977 38.367 1.00 74.19 216 LYS A CA 1
ATOM 1710 C C . LYS A 1 216 ? -4.607 -12.885 37.299 1.00 74.19 216 LYS A C 1
ATOM 1712 O O . LYS A 1 216 ? -3.633 -12.139 37.276 1.00 74.19 216 LYS A O 1
ATOM 1717 N N . GLU A 1 217 ? -5.605 -12.788 36.425 1.00 78.50 217 GLU A N 1
ATOM 1718 C CA . GLU A 1 217 ? -5.690 -11.712 35.431 1.00 78.50 217 GLU A CA 1
ATOM 1719 C C . GLU A 1 217 ? -5.870 -10.357 36.110 1.00 78.50 217 GLU A C 1
ATOM 1721 O O . GLU A 1 217 ? -5.189 -9.408 35.731 1.00 78.50 217 GLU A O 1
ATOM 1726 N N . LEU A 1 218 ? -6.677 -10.287 37.174 1.00 77.50 218 LEU A N 1
ATOM 1727 C CA . LEU A 1 218 ? -6.850 -9.064 37.954 1.00 77.50 218 LEU A CA 1
ATOM 1728 C C . LEU A 1 218 ? -5.509 -8.574 38.507 1.00 77.50 218 LEU A C 1
ATOM 1730 O O . LEU A 1 218 ? -5.155 -7.416 38.315 1.00 77.50 218 LEU A O 1
ATOM 1734 N N . MET A 1 219 ? -4.717 -9.467 39.110 1.00 76.50 219 MET A N 1
ATOM 1735 C CA . MET A 1 219 ? -3.376 -9.119 39.597 1.00 76.50 219 MET A CA 1
ATOM 1736 C C . MET A 1 219 ? -2.456 -8.568 38.502 1.00 76.50 219 MET A C 1
ATOM 1738 O O . MET A 1 219 ? -1.593 -7.745 38.796 1.00 76.50 219 MET A O 1
ATOM 1742 N N . HIS A 1 220 ? -2.597 -9.042 37.261 1.00 79.75 220 HIS A N 1
ATOM 1743 C CA . HIS A 1 220 ? -1.803 -8.562 36.129 1.00 79.75 220 HIS A CA 1
ATOM 1744 C C . HIS A 1 220 ? -2.279 -7.209 35.586 1.00 79.75 220 HIS A C 1
ATOM 1746 O O . HIS A 1 220 ? -1.484 -6.523 34.945 1.00 79.75 220 HIS A O 1
ATOM 1752 N N . LEU A 1 221 ? -3.537 -6.830 35.831 1.00 80.00 221 LEU A N 1
ATOM 1753 C CA . LEU A 1 221 ? -4.097 -5.539 35.423 1.00 80.00 221 LEU A CA 1
ATOM 1754 C C . LEU A 1 221 ? -3.777 -4.405 36.401 1.00 80.00 221 LEU A C 1
ATOM 1756 O O . LEU A 1 221 ? -3.836 -3.243 36.004 1.00 80.00 221 LEU A O 1
ATOM 1760 N N . LEU A 1 222 ? -3.437 -4.717 37.655 1.00 83.38 222 LEU A N 1
ATOM 1761 C CA . LEU A 1 222 ? -3.147 -3.691 38.653 1.00 83.38 222 LEU A CA 1
ATOM 1762 C C . LEU A 1 222 ? -1.910 -2.858 38.260 1.00 83.38 222 LEU A C 1
ATOM 1764 O O . LEU A 1 222 ? -0.892 -3.413 37.836 1.00 83.38 222 LEU A O 1
ATOM 1768 N N . PRO A 1 223 ? -1.947 -1.527 38.458 1.00 81.44 223 PRO A N 1
ATOM 1769 C CA . PRO A 1 223 ? -0.913 -0.602 37.984 1.00 81.44 223 PRO A CA 1
ATOM 1770 C C . PRO A 1 223 ? 0.414 -0.698 38.757 1.00 81.44 223 PRO A C 1
ATOM 1772 O O . PRO A 1 223 ? 1.374 0.006 38.437 1.00 81.44 223 PRO A O 1
ATOM 1775 N N . ALA A 1 224 ? 0.493 -1.552 39.782 1.00 84.81 224 ALA A N 1
ATOM 1776 C CA . ALA A 1 224 ? 1.644 -1.675 40.662 1.00 84.81 224 ALA A CA 1
ATOM 1777 C C . ALA A 1 224 ? 1.964 -3.134 41.005 1.00 84.81 224 ALA A C 1
ATOM 1779 O O . ALA A 1 224 ? 1.090 -3.992 41.130 1.00 84.81 224 ALA A O 1
ATOM 1780 N N . LYS A 1 225 ? 3.254 -3.404 41.228 1.00 85.12 225 LYS A N 1
ATOM 1781 C CA . LYS A 1 225 ? 3.717 -4.713 41.688 1.00 85.12 225 LYS A CA 1
ATOM 1782 C C . LYS A 1 225 ? 3.369 -4.895 43.164 1.00 85.12 225 LYS A C 1
ATOM 1784 O O . LYS A 1 225 ? 3.845 -4.148 44.015 1.00 85.12 225 LYS A O 1
ATOM 1789 N N . LEU A 1 226 ? 2.588 -5.926 43.455 1.00 87.50 226 LEU A N 1
ATOM 1790 C CA . LEU A 1 226 ? 2.180 -6.264 44.813 1.00 87.50 226 LEU A CA 1
ATOM 1791 C C . LEU A 1 226 ? 3.286 -7.007 45.581 1.00 87.50 226 LEU A C 1
ATOM 1793 O O . LEU A 1 226 ? 4.036 -7.812 45.020 1.00 87.50 226 LEU A O 1
ATOM 1797 N N . SER A 1 227 ? 3.371 -6.755 46.887 1.00 89.69 227 SER A N 1
ATOM 1798 C CA . SER A 1 227 ? 4.181 -7.540 47.829 1.00 89.69 227 SER A CA 1
ATOM 1799 C C . SER A 1 227 ? 3.560 -8.917 48.093 1.00 89.69 227 SER A C 1
ATOM 1801 O O . SER A 1 227 ? 2.366 -9.113 47.887 1.00 89.69 227 SER A O 1
ATOM 1803 N N . GLY A 1 228 ? 4.341 -9.873 48.613 1.00 87.62 228 GLY A N 1
ATOM 1804 C CA . GLY A 1 228 ? 3.827 -11.213 48.937 1.00 87.62 228 GLY A CA 1
ATOM 1805 C C . GLY A 1 228 ? 2.629 -11.200 49.899 1.00 87.62 228 GLY A C 1
ATOM 1806 O O . GLY A 1 228 ? 1.703 -11.986 49.731 1.00 87.62 228 GLY A O 1
ATOM 1807 N N . VAL A 1 229 ? 2.603 -10.252 50.844 1.00 89.38 229 VAL A N 1
ATOM 1808 C CA . VAL A 1 229 ? 1.482 -10.057 51.781 1.00 89.38 229 VAL A CA 1
ATOM 1809 C C . VAL A 1 229 ? 0.234 -9.546 51.052 1.00 89.38 229 VAL A C 1
ATOM 1811 O O . VAL A 1 229 ? -0.854 -10.070 51.261 1.00 89.38 229 VAL A O 1
ATOM 1814 N N . GLN A 1 230 ? 0.386 -8.572 50.150 1.00 89.06 230 GLN A N 1
ATOM 1815 C CA . GLN A 1 230 ? -0.721 -8.039 49.343 1.00 89.06 230 GLN A CA 1
ATOM 1816 C C . GLN A 1 230 ? -1.280 -9.066 48.361 1.00 89.06 230 GLN A C 1
ATOM 1818 O O . GLN A 1 230 ? -2.491 -9.150 48.201 1.00 89.06 230 GLN A O 1
ATOM 1823 N N . ILE A 1 231 ? -0.414 -9.877 47.747 1.00 87.81 231 ILE A N 1
ATOM 1824 C CA . ILE A 1 231 ? -0.831 -10.997 46.896 1.00 87.81 231 ILE A CA 1
ATOM 1825 C C . ILE A 1 231 ? -1.663 -11.991 47.713 1.00 87.81 231 ILE A C 1
ATOM 1827 O O . ILE A 1 231 ? -2.713 -12.416 47.247 1.00 87.81 231 ILE A O 1
ATOM 1831 N N . GLY A 1 232 ? -1.224 -12.332 48.931 1.00 87.44 232 GLY A N 1
ATOM 1832 C CA . GLY A 1 232 ? -1.958 -13.231 49.825 1.00 87.44 232 GLY A CA 1
ATOM 1833 C C . GLY A 1 232 ? -3.359 -12.722 50.173 1.00 87.44 232 GLY A C 1
ATOM 1834 O O . GLY A 1 232 ? -4.324 -13.462 49.995 1.00 87.44 232 GLY A O 1
ATOM 1835 N N . MET A 1 233 ? -3.476 -11.456 50.593 1.00 88.56 233 MET A N 1
ATOM 1836 C CA . MET A 1 233 ? -4.772 -10.824 50.894 1.00 88.56 233 MET A CA 1
ATOM 1837 C C . MET A 1 233 ? -5.680 -10.781 49.661 1.00 88.56 233 MET A C 1
ATOM 1839 O O . MET A 1 233 ? -6.834 -11.186 49.724 1.00 88.56 233 MET A O 1
ATOM 1843 N N . LEU A 1 234 ? -5.142 -10.355 48.514 1.00 87.38 234 LEU A N 1
ATOM 1844 C CA . LEU A 1 234 ? -5.902 -10.263 47.271 1.00 87.38 234 LEU A CA 1
ATOM 1845 C C . LEU A 1 234 ? -6.411 -11.637 46.809 1.00 87.38 234 LEU A C 1
ATOM 1847 O O . LEU A 1 234 ? -7.564 -11.761 46.412 1.00 87.38 234 LEU A O 1
ATOM 1851 N N . TYR A 1 235 ? -5.585 -12.685 46.899 1.00 86.19 235 TYR A N 1
ATOM 1852 C CA . TYR A 1 235 ? -6.019 -14.053 46.602 1.00 86.19 235 TYR A CA 1
ATOM 1853 C C . TYR A 1 235 ? -7.092 -14.553 47.566 1.00 86.19 235 TYR A C 1
ATOM 1855 O O . TYR A 1 235 ? -8.000 -15.252 47.121 1.00 86.19 235 TYR A O 1
ATOM 1863 N N . SER A 1 236 ? -6.976 -14.235 48.859 1.00 85.69 236 SER A N 1
ATOM 1864 C CA . SER A 1 236 ? -7.977 -14.605 49.863 1.00 85.69 236 SER A CA 1
ATOM 1865 C C . SER A 1 236 ? -9.325 -13.975 49.522 1.00 85.69 236 SER A C 1
ATOM 1867 O O . SER A 1 236 ? -10.303 -14.699 49.340 1.00 85.69 236 SER A O 1
ATOM 1869 N N . ALA A 1 237 ? -9.328 -12.659 49.294 1.00 86.69 237 ALA A N 1
ATOM 1870 C CA . ALA A 1 237 ? -10.516 -11.903 48.923 1.00 86.69 237 ALA A CA 1
ATOM 1871 C C . ALA A 1 237 ? -11.154 -12.439 47.633 1.00 86.69 237 ALA A C 1
ATOM 1873 O O . ALA A 1 237 ? -12.338 -12.745 47.610 1.00 86.69 237 ALA A O 1
ATOM 1874 N N . ILE A 1 238 ? -10.368 -12.664 46.573 1.00 82.69 238 ILE A N 1
ATOM 1875 C CA . ILE A 1 238 ? -10.907 -13.172 45.300 1.00 82.69 238 ILE A CA 1
ATOM 1876 C C . ILE A 1 238 ? -11.443 -14.603 45.436 1.00 82.69 238 ILE A C 1
ATOM 1878 O O . ILE A 1 238 ? -12.446 -14.952 44.819 1.00 82.69 238 ILE A O 1
ATOM 1882 N N . LYS A 1 239 ? -10.804 -15.449 46.252 1.00 79.38 239 LYS A N 1
ATOM 1883 C CA . LYS A 1 239 ? -11.257 -16.829 46.466 1.00 79.38 239 LYS A CA 1
ATOM 1884 C C . LYS A 1 239 ? -12.626 -16.887 47.146 1.00 79.38 239 LYS A C 1
ATOM 1886 O O . LYS A 1 239 ? -13.390 -17.804 46.853 1.00 79.38 239 LYS A O 1
ATOM 1891 N N . GLU A 1 240 ? -12.942 -15.933 48.019 1.00 77.12 240 GLU A N 1
ATOM 1892 C CA . GLU A 1 240 ? -14.271 -15.820 48.638 1.00 77.12 240 GLU A CA 1
ATOM 1893 C C . GLU A 1 240 ? -15.368 -15.448 47.628 1.00 77.12 240 GLU A C 1
ATOM 1895 O O . GLU A 1 240 ? -16.534 -15.767 47.845 1.00 77.12 240 GLU A O 1
ATOM 1900 N N . MET A 1 241 ? -14.997 -14.832 46.503 1.00 74.06 241 MET A N 1
ATOM 1901 C CA . MET A 1 241 ? -15.922 -14.295 45.498 1.00 74.06 241 MET A CA 1
ATOM 1902 C C . MET A 1 241 ? -16.262 -15.297 44.381 1.00 74.06 241 MET A C 1
ATOM 1904 O O . MET A 1 241 ? -17.220 -15.098 43.636 1.00 74.06 241 MET A O 1
ATOM 1908 N N . GLY A 1 242 ? -15.521 -16.406 44.276 1.00 71.19 242 GLY A N 1
ATOM 1909 C CA . GLY A 1 242 ? -15.754 -17.446 43.270 1.00 71.19 242 GLY A CA 1
ATOM 1910 C C . GLY A 1 242 ? -15.339 -17.028 41.853 1.00 71.19 242 GLY A C 1
ATOM 1911 O O . GLY A 1 242 ? -14.277 -16.443 41.660 1.00 71.19 242 GLY A O 1
ATOM 1912 N N . ASP A 1 243 ? -16.159 -17.370 40.852 1.00 66.19 243 ASP A N 1
ATOM 1913 C CA . ASP A 1 243 ? -15.843 -17.167 39.425 1.00 66.19 243 ASP A CA 1
ATOM 1914 C C . ASP A 1 243 ? -16.192 -15.763 38.895 1.00 66.19 243 ASP A C 1
ATOM 1916 O O . ASP A 1 243 ? -15.876 -15.438 37.750 1.00 66.19 243 ASP A O 1
ATOM 1920 N N . GLN A 1 244 ? -16.845 -14.920 39.702 1.00 65.56 244 GLN A N 1
ATOM 1921 C CA . GLN A 1 244 ? -17.190 -13.549 39.326 1.00 65.56 244 GLN A CA 1
ATOM 1922 C C . GLN A 1 244 ? -16.468 -12.556 40.228 1.00 65.56 244 GLN A C 1
ATOM 1924 O O . GLN A 1 244 ? -16.676 -12.523 41.438 1.00 65.56 244 GLN A O 1
ATOM 1929 N N . VAL A 1 245 ? -15.624 -11.726 39.618 1.00 70.44 245 VAL A N 1
ATOM 1930 C CA . VAL A 1 245 ? -14.934 -10.642 40.315 1.00 70.44 245 VAL A CA 1
ATOM 1931 C C . VAL A 1 245 ? -15.758 -9.368 40.167 1.00 70.44 245 VAL A C 1
ATOM 1933 O O . VAL A 1 245 ? -15.945 -8.848 39.067 1.00 70.44 245 VAL A O 1
ATOM 1936 N N . ASP A 1 246 ? -16.236 -8.858 41.294 1.00 77.12 246 ASP A N 1
ATOM 1937 C CA . ASP A 1 246 ? -16.886 -7.557 41.415 1.00 77.12 246 ASP A CA 1
ATOM 1938 C C . ASP A 1 246 ? -15.992 -6.619 42.234 1.00 77.12 246 ASP A C 1
ATOM 1940 O O . ASP A 1 246 ? -15.609 -6.948 43.353 1.00 77.12 246 ASP A O 1
ATOM 1944 N N . PHE A 1 247 ? -15.630 -5.458 41.687 1.00 80.06 247 PHE A N 1
ATOM 1945 C CA . PHE A 1 247 ? -14.694 -4.551 42.355 1.00 80.06 247 PHE A CA 1
ATOM 1946 C C . PHE A 1 247 ? -15.258 -3.986 43.661 1.00 80.06 247 PHE A C 1
ATOM 1948 O O . PHE A 1 247 ? -14.498 -3.829 44.616 1.00 80.06 247 PHE A O 1
ATOM 1955 N N . ASP A 1 248 ? -16.571 -3.759 43.745 1.00 82.62 248 ASP A N 1
ATOM 1956 C CA . ASP A 1 248 ? -17.202 -3.263 44.971 1.00 82.62 248 ASP A CA 1
ATOM 1957 C C . ASP A 1 248 ? -17.114 -4.312 46.088 1.00 82.62 248 ASP A C 1
ATOM 1959 O O . ASP A 1 248 ? -16.663 -4.025 47.202 1.00 82.62 248 ASP A O 1
ATOM 1963 N N . THR A 1 249 ? -17.452 -5.565 45.775 1.00 84.12 249 THR A N 1
ATOM 1964 C CA . THR A 1 249 ? -17.315 -6.688 46.714 1.00 84.12 249 THR A CA 1
ATOM 1965 C C . THR A 1 249 ? -15.844 -6.939 47.084 1.00 84.12 249 THR A C 1
ATOM 1967 O O . THR A 1 249 ? -15.547 -7.281 48.231 1.00 84.12 249 THR A O 1
ATOM 1970 N N . LEU A 1 250 ? -14.904 -6.736 46.150 1.00 86.06 250 LEU A N 1
ATOM 1971 C CA . LEU A 1 250 ? -13.471 -6.917 46.400 1.00 86.06 250 LEU A CA 1
ATOM 1972 C C . LEU A 1 250 ? -12.970 -5.875 47.398 1.00 86.06 250 LEU A C 1
ATOM 1974 O O . LEU A 1 250 ? -12.294 -6.218 48.367 1.00 86.06 250 LEU A O 1
ATOM 1978 N N . LEU A 1 251 ? -13.319 -4.608 47.170 1.00 87.88 251 LEU A N 1
ATOM 1979 C CA . LEU A 1 251 ? -12.977 -3.507 48.065 1.00 87.88 251 LEU A CA 1
ATOM 1980 C C . LEU A 1 251 ? -13.583 -3.729 49.452 1.00 87.88 251 LEU A C 1
ATOM 1982 O O . LEU A 1 251 ? -12.891 -3.534 50.452 1.00 87.88 251 LEU A O 1
ATOM 1986 N N . PHE A 1 252 ? -14.826 -4.211 49.525 1.00 87.94 252 PHE A N 1
ATOM 1987 C CA . PHE A 1 252 ? -15.460 -4.561 50.793 1.00 87.94 252 PHE A CA 1
ATOM 1988 C C . PHE A 1 252 ? -14.710 -5.680 51.534 1.00 87.94 252 PHE A C 1
ATOM 1990 O O . PHE A 1 252 ? -14.411 -5.519 52.715 1.00 87.94 252 PHE A O 1
ATOM 1997 N N . SER A 1 253 ? -14.352 -6.778 50.858 1.00 87.75 253 SER A N 1
ATOM 1998 C CA . SER A 1 253 ? -13.583 -7.880 51.465 1.00 87.75 253 SER A CA 1
ATOM 1999 C C . SER A 1 253 ? -12.211 -7.399 51.963 1.00 87.75 253 SER A C 1
ATOM 2001 O O . SER A 1 253 ? -11.849 -7.623 53.118 1.00 87.75 253 SER A O 1
ATOM 2003 N N . LEU A 1 254 ? -11.493 -6.605 51.158 1.00 90.25 254 LEU A N 1
ATOM 2004 C CA . LEU A 1 254 ? -10.202 -6.027 51.549 1.00 90.25 254 LEU A CA 1
ATOM 2005 C C . LEU A 1 254 ? -10.302 -5.061 52.738 1.00 90.25 254 LEU A C 1
ATOM 2007 O O . LEU A 1 254 ? -9.360 -4.965 53.523 1.00 90.25 254 LEU A O 1
ATOM 2011 N N . GLN A 1 255 ? -11.415 -4.341 52.902 1.00 89.75 255 GLN A N 1
ATOM 2012 C CA . GLN A 1 255 ? -11.622 -3.459 54.056 1.00 89.75 255 GLN A CA 1
ATOM 2013 C C . GLN A 1 255 ? -11.751 -4.235 55.375 1.00 89.75 255 GLN A C 1
ATOM 2015 O O . GLN A 1 255 ? -11.349 -3.701 56.417 1.00 89.75 255 GLN A O 1
ATOM 2020 N N . GLN A 1 256 ? -12.245 -5.478 55.334 1.00 88.50 256 GLN A N 1
ATOM 2021 C CA . GLN A 1 256 ? -12.413 -6.341 56.511 1.00 88.50 256 GLN A CA 1
ATOM 2022 C C . GLN A 1 256 ? -11.105 -6.984 56.997 1.00 88.50 256 GLN A C 1
ATOM 2024 O O . GLN A 1 256 ? -11.039 -7.427 58.139 1.00 88.50 256 GLN A O 1
ATOM 2029 N N . GLU A 1 257 ? -10.049 -6.999 56.179 1.00 88.19 257 GLU A N 1
ATOM 2030 C CA . GLU A 1 257 ? -8.737 -7.530 56.571 1.00 88.19 257 GLU A CA 1
ATOM 2031 C C . GLU A 1 257 ? -8.152 -6.774 57.775 1.00 88.19 257 GLU A C 1
ATOM 2033 O O . GLU A 1 257 ? -8.265 -5.554 57.875 1.00 88.19 257 GLU A O 1
ATOM 2038 N N . GLU A 1 258 ? -7.468 -7.446 58.699 1.00 88.06 258 GLU A N 1
ATOM 2039 C CA . GLU A 1 258 ? -6.855 -6.760 59.855 1.00 88.06 258 GLU A CA 1
ATOM 2040 C C . GLU A 1 258 ? -5.466 -6.179 59.535 1.00 88.06 258 GLU A C 1
ATOM 2042 O O . GLU A 1 258 ? -4.951 -5.305 60.237 1.00 88.06 258 GLU A O 1
ATOM 2047 N N . ILE A 1 259 ? -4.843 -6.636 58.447 1.00 90.00 259 ILE A N 1
ATOM 2048 C CA . ILE A 1 259 ? -3.466 -6.286 58.098 1.00 90.00 259 ILE A CA 1
ATOM 2049 C C . ILE A 1 259 ? -3.410 -4.877 57.488 1.00 90.00 259 ILE A C 1
ATOM 2051 O O . ILE A 1 259 ? -4.021 -4.600 56.460 1.00 90.00 259 ILE A O 1
ATOM 2055 N N . ASN A 1 260 ? -2.574 -3.993 58.047 1.00 89.19 260 ASN A N 1
ATOM 2056 C CA . ASN A 1 260 ? -2.407 -2.604 57.573 1.00 89.19 260 ASN A CA 1
ATOM 2057 C C . ASN A 1 260 ? -2.010 -2.470 56.090 1.00 89.19 260 ASN A C 1
ATOM 2059 O O . ASN A 1 260 ? -2.278 -1.442 55.470 1.00 89.19 260 ASN A O 1
ATOM 2063 N N . ALA A 1 261 ? -1.395 -3.502 55.504 1.00 88.12 261 ALA A N 1
ATOM 2064 C CA . ALA A 1 261 ? -1.073 -3.553 54.078 1.00 88.12 261 ALA A CA 1
ATOM 2065 C C . ALA A 1 261 ? -2.321 -3.501 53.168 1.00 88.12 261 ALA A C 1
ATOM 2067 O O . ALA A 1 261 ? -2.176 -3.273 51.966 1.00 88.12 261 ALA A O 1
ATOM 2068 N N . LYS A 1 262 ? -3.534 -3.686 53.713 1.00 90.44 262 LYS A N 1
ATOM 2069 C CA . LYS A 1 262 ? -4.799 -3.550 52.980 1.00 90.44 262 LYS A CA 1
ATOM 2070 C C . LYS A 1 262 ? -4.999 -2.155 52.397 1.00 90.44 262 LYS A C 1
ATOM 2072 O O . LYS A 1 262 ? -5.456 -2.036 51.272 1.00 90.44 262 LYS A O 1
ATOM 2077 N N . TRP A 1 263 ? -4.589 -1.102 53.108 1.00 90.38 263 TRP A N 1
ATOM 2078 C CA . TRP A 1 263 ? -4.814 0.281 52.675 1.00 90.38 263 TRP A CA 1
ATOM 2079 C C . TRP A 1 263 ? -4.031 0.623 51.412 1.00 90.38 263 TRP A C 1
ATOM 2081 O O . TRP A 1 263 ? -4.552 1.257 50.501 1.00 90.38 263 TRP A O 1
ATOM 2091 N N . SER A 1 264 ? -2.782 0.158 51.329 1.00 89.69 264 SER A N 1
ATOM 2092 C CA . SER A 1 264 ? -1.986 0.341 50.118 1.00 89.69 264 SER A CA 1
ATOM 2093 C C . SER A 1 264 ? -2.506 -0.503 48.959 1.00 89.69 264 SER A C 1
ATOM 2095 O O . SER A 1 264 ? -2.391 -0.069 47.821 1.00 89.69 264 SER A O 1
ATOM 2097 N N . LEU A 1 265 ? -3.094 -1.674 49.226 1.00 88.56 265 LEU A N 1
ATOM 2098 C CA . LEU A 1 265 ? -3.732 -2.497 48.200 1.00 88.56 265 LEU A CA 1
ATOM 2099 C C . LEU A 1 265 ? -5.044 -1.875 47.691 1.00 88.56 265 LEU A C 1
ATOM 2101 O O . LEU A 1 265 ? -5.223 -1.792 46.483 1.00 88.56 265 LEU A O 1
ATOM 2105 N N . ILE A 1 266 ? -5.909 -1.382 48.581 1.00 89.75 266 ILE A N 1
ATOM 2106 C CA . ILE A 1 266 ? -7.157 -0.676 48.238 1.00 89.75 266 ILE A CA 1
ATOM 2107 C C . ILE A 1 266 ? -6.858 0.521 47.330 1.00 89.75 266 ILE A C 1
ATOM 2109 O O . ILE A 1 266 ? -7.423 0.614 46.247 1.00 89.75 266 ILE A O 1
ATOM 2113 N N . ASN A 1 267 ? -5.873 1.350 47.689 1.00 87.69 267 ASN A N 1
ATOM 2114 C CA . ASN A 1 267 ? -5.464 2.489 46.860 1.00 87.69 267 ASN A CA 1
ATOM 2115 C C . ASN A 1 267 ? -4.963 2.085 45.458 1.00 87.69 267 ASN A C 1
ATOM 2117 O O . ASN A 1 267 ? -5.050 2.879 44.530 1.00 87.69 267 ASN A O 1
ATOM 2121 N N . ILE A 1 268 ? -4.389 0.884 45.303 1.00 87.25 268 ILE A N 1
ATOM 2122 C CA . ILE A 1 268 ? -3.949 0.362 43.998 1.00 87.25 268 ILE A CA 1
ATOM 2123 C C . ILE A 1 268 ? -5.148 -0.126 43.173 1.00 87.25 268 ILE A C 1
ATOM 2125 O O . ILE A 1 268 ? -5.108 -0.029 41.951 1.00 87.25 268 ILE A O 1
ATOM 2129 N N . VAL A 1 269 ? -6.182 -0.665 43.825 1.00 84.94 269 VAL A N 1
ATOM 2130 C CA . VAL A 1 269 ? -7.408 -1.166 43.179 1.00 84.94 269 VAL A CA 1
ATOM 2131 C C . VAL A 1 269 ? -8.344 -0.023 42.765 1.00 84.94 269 VAL A C 1
ATOM 2133 O O . VAL A 1 269 ? -9.012 -0.141 41.746 1.00 84.94 269 VAL A O 1
ATOM 2136 N N . GLU A 1 270 ? -8.381 1.080 43.518 1.00 83.19 270 GLU A N 1
ATOM 2137 C CA . GLU A 1 270 ? -9.206 2.266 43.219 1.00 83.19 270 GLU A CA 1
ATOM 2138 C C . GLU A 1 270 ? -8.633 3.182 42.117 1.00 83.19 270 GLU A C 1
ATOM 2140 O O . GLU A 1 270 ? -9.305 4.132 41.708 1.00 83.19 270 GLU A O 1
ATOM 2145 N N . TYR A 1 271 ? -7.399 2.931 41.663 1.00 66.81 271 TYR A N 1
ATOM 2146 C CA . TYR A 1 271 ? -6.716 3.716 40.627 1.00 66.81 271 TYR A CA 1
ATOM 2147 C C . TYR A 1 271 ? -7.211 3.379 39.215 1.00 66.81 271 TYR A C 1
ATOM 2149 O O . TYR A 1 271 ? -7.550 4.332 38.473 1.00 66.81 271 TYR A O 1
#

Foldseek 3Di:
DQFWWDDDWDLFKTKTWGPHDDDFQFWKWWAAPVGDIWIWGFHDWDDDPPTIMTMITTQAAADPVLDGDTDPGTGDTGIDMGGDDPVRVCSNVVQDDDPQWQFQFADPPDLRTGTDRCVVDVVDDDDQDDDPPPCSVVSVQSRVVSCVVVVHDDDDDDPPCPNVCLQFFDPDCPCVVSRVHGTDHDVVPDAAEDCDCVVPVRHHHDDDAQQQQQLVNVCVPFPDNDDPVLNVQSVVQRVVVPRGDDLVSSLVSLVPDPDPVSVVSSVRSVD